Protein AF-A9G1I9-F1 (afdb_monomer)

Secondary structure (DSSP, 8-state):
-HHHHHHHHHHHHHHHHHHHHHHHHHHHHHHHHHHHHHHHHHHT-S-HHHHHHHHHHHHHHHHHHHHH-HHHHHHHHHHHHHHHHHHHHHHHHHHH-EEEETTEEEETHHHHHHHHHHHHHHHHHHHHHTSS-HHHHHHHHHHHHHHHHHHHHGGGTHHHHHHHHHHHHHHHHHHHTS---

Foldseek 3Di:
DVVVVVVVVVVVVVVVVVVLVVLLVVQLVLLVVLLVLLVVLLVLDPCNVVSVVLSVVLSVLSSVLSSVDPLQSVLLVLLLVLLVQLLVLLSVQVVVAWDQDPVGIDRPNLVSLLVSLLSSLQSSQVVLVPPPDNDNSVVSSLVSSLSSNCSSSPVVPPSSSVSSVVSNCVSNVVVVPDPDD

Organism: Sorangium cellulosum (strain So ce56) (NCBI:txid448385)

Sequence (181 aa):
MEREALAGLSLKERAYRAYERGRARRAAWAAAPTIAVALVAALMSDRPVTTAILGAALYVAAALLSWRGQQLARGVLPGVAAGLVPFAAAHAARIYGHLCTPEGCVSICVPACLAGGVAAGVLLSRVLRRSERLGASWASACGVAALTGALGCACVGFGGVVALAAGLLTGTAPLALRPAR

Structure (mmCIF, N/CA/C/O backbone):
data_AF-A9G1I9-F1
#
_entry.id   AF-A9G1I9-F1
#
loop_
_atom_site.group_PDB
_atom_site.id
_atom_site.type_symbol
_atom_site.label_atom_id
_atom_site.label_alt_id
_atom_site.label_comp_id
_atom_site.label_asym_id
_atom_site.label_entity_id
_atom_site.label_seq_id
_atom_site.pdbx_PDB_ins_code
_atom_site.Cartn_x
_atom_site.Cartn_y
_atom_site.Cartn_z
_atom_site.occupancy
_atom_site.B_iso_or_equiv
_atom_site.auth_seq_id
_atom_site.auth_comp_id
_atom_site.auth_asym_id
_atom_site.auth_atom_id
_atom_site.pdbx_PDB_model_num
ATOM 1 N N . MET A 1 1 ? -35.775 -12.950 40.892 1.00 61.47 1 MET A N 1
ATOM 2 C CA . MET A 1 1 ? -34.329 -12.659 40.992 1.00 61.47 1 MET A CA 1
ATOM 3 C C . MET A 1 1 ? -33.488 -13.289 39.878 1.00 61.47 1 MET A C 1
ATOM 5 O O . MET A 1 1 ? -33.009 -12.528 39.051 1.00 61.47 1 MET A O 1
ATOM 9 N N . GLU A 1 2 ? -33.321 -14.616 39.756 1.00 67.56 2 GLU A N 1
ATOM 10 C CA . GLU A 1 2 ? -32.453 -15.197 38.693 1.00 67.56 2 GLU A CA 1
ATOM 11 C C . GLU A 1 2 ? -32.893 -14.863 37.253 1.00 67.56 2 GLU A C 1
ATOM 13 O O . GLU A 1 2 ? -32.059 -14.596 36.388 1.00 67.56 2 GLU A O 1
ATOM 18 N N . ARG A 1 3 ? -34.206 -14.790 36.991 1.00 71.44 3 ARG A N 1
ATOM 19 C CA . ARG A 1 3 ? -34.732 -14.425 35.661 1.00 71.44 3 ARG A CA 1
ATOM 20 C C . ARG A 1 3 ? -34.458 -12.970 35.260 1.00 71.44 3 ARG A C 1
ATOM 22 O O . ARG A 1 3 ? -34.297 -12.694 34.075 1.00 71.44 3 ARG A O 1
ATOM 29 N N . GLU A 1 4 ? -34.359 -12.055 36.222 1.00 73.50 4 GLU A N 1
ATOM 30 C CA . GLU A 1 4 ? -34.052 -10.640 35.961 1.00 73.50 4 GLU A CA 1
ATOM 31 C C . GLU A 1 4 ? -32.555 -10.429 35.699 1.00 73.50 4 GLU A C 1
ATOM 33 O O . GLU A 1 4 ? -32.185 -9.646 34.824 1.00 73.50 4 GLU A O 1
ATOM 38 N N . ALA A 1 5 ? -31.690 -11.199 36.370 1.00 68.69 5 ALA A N 1
ATOM 39 C CA . ALA A 1 5 ? -30.251 -11.206 36.106 1.00 68.69 5 ALA A CA 1
ATOM 40 C C . ALA A 1 5 ? -29.922 -11.747 34.699 1.00 68.69 5 ALA A C 1
ATOM 42 O O . ALA A 1 5 ? -29.119 -11.154 33.976 1.00 68.69 5 ALA A O 1
ATOM 43 N N . LEU A 1 6 ? -30.599 -12.820 34.268 1.00 69.88 6 LEU A N 1
ATOM 44 C CA . LEU A 1 6 ? -30.471 -13.374 32.912 1.00 69.88 6 LEU A CA 1
ATOM 45 C C . LEU A 1 6 ? -30.984 -12.402 31.834 1.00 69.88 6 LEU A C 1
ATOM 47 O O . LEU A 1 6 ? -30.360 -12.257 30.779 1.00 69.88 6 LEU A O 1
ATOM 51 N N . ALA A 1 7 ? -32.081 -11.684 32.104 1.00 74.56 7 ALA A N 1
ATOM 52 C CA . ALA A 1 7 ? -32.587 -10.645 31.206 1.00 74.56 7 ALA A CA 1
ATOM 53 C C . ALA A 1 7 ? -31.593 -9.474 31.067 1.00 74.56 7 ALA A C 1
ATOM 55 O O . ALA A 1 7 ? -31.344 -9.011 29.949 1.00 74.56 7 ALA A O 1
ATOM 56 N N . GLY A 1 8 ? -30.967 -9.051 32.172 1.00 73.50 8 GLY A N 1
ATOM 57 C CA . GLY A 1 8 ? -29.938 -8.006 32.195 1.00 73.50 8 GLY A CA 1
ATOM 58 C C . GLY A 1 8 ? -28.661 -8.372 31.429 1.00 73.50 8 GLY A C 1
ATOM 59 O O . GLY A 1 8 ? -28.134 -7.536 30.688 1.00 73.50 8 GLY A O 1
ATOM 60 N N . LEU A 1 9 ? -28.196 -9.624 31.527 1.00 78.00 9 LEU A N 1
ATOM 61 C CA . LEU A 1 9 ? -27.073 -10.135 30.726 1.00 78.00 9 LEU A CA 1
ATOM 62 C C . LEU A 1 9 ? -27.395 -10.081 29.224 1.00 78.00 9 LEU A C 1
ATOM 64 O O . LEU A 1 9 ? -26.634 -9.495 28.452 1.00 78.00 9 LEU A O 1
ATOM 68 N N . SER A 1 10 ? -28.597 -10.523 28.834 1.00 82.75 10 SER A N 1
ATOM 69 C CA . SER A 1 10 ? -29.025 -10.517 27.428 1.00 82.75 10 SER A CA 1
ATOM 70 C C . SER A 1 10 ? -29.090 -9.111 26.808 1.00 82.75 10 SER A C 1
ATOM 72 O O . SER A 1 10 ? -28.785 -8.930 25.624 1.00 82.75 10 SER A O 1
ATOM 74 N N . LEU A 1 11 ? -29.458 -8.093 27.598 1.00 86.06 11 LEU A N 1
ATOM 75 C CA . LEU A 1 11 ? -29.466 -6.690 27.172 1.00 86.06 11 LEU A CA 1
ATOM 76 C C . LEU A 1 11 ? -28.040 -6.163 26.986 1.00 86.06 11 LEU A C 1
ATOM 78 O O . LEU A 1 11 ? -27.761 -5.488 25.992 1.00 86.06 11 LEU A O 1
ATOM 82 N N . LYS A 1 12 ? -27.124 -6.522 27.891 1.00 86.50 12 LYS A N 1
ATOM 83 C CA . LYS A 1 12 ? -25.706 -6.160 27.803 1.00 86.50 12 LYS A CA 1
ATOM 84 C C . LYS A 1 12 ? -25.037 -6.793 26.583 1.00 86.50 12 LYS A C 1
ATOM 86 O O . LYS A 1 12 ? -24.355 -6.079 25.850 1.00 86.50 12 LYS A O 1
ATOM 91 N N . GLU A 1 13 ? -25.281 -8.073 26.291 1.00 87.31 13 GLU A N 1
ATOM 92 C CA . GLU A 1 13 ? -24.771 -8.720 25.071 1.00 87.31 13 GLU A CA 1
ATOM 93 C C . GLU A 1 13 ? -25.306 -8.061 23.796 1.00 87.31 13 GLU A C 1
ATOM 95 O O . GLU A 1 13 ? -24.555 -7.855 22.838 1.00 87.31 13 GLU A O 1
ATOM 100 N N . ARG A 1 14 ? -26.595 -7.702 23.760 1.00 86.56 14 ARG A N 1
ATOM 101 C CA . ARG A 1 14 ? -27.187 -7.003 22.607 1.00 86.56 14 ARG A CA 1
ATOM 102 C C . ARG A 1 14 ? -26.572 -5.620 22.414 1.00 86.56 14 ARG A C 1
ATOM 104 O O . ARG A 1 14 ? -26.239 -5.271 21.281 1.00 86.56 14 ARG A O 1
ATOM 111 N N . ALA A 1 15 ? -26.368 -4.868 23.495 1.00 87.56 15 ALA A N 1
ATOM 112 C CA . ALA A 1 15 ? -25.705 -3.569 23.457 1.00 87.56 15 ALA A CA 1
ATOM 113 C C . ALA A 1 15 ? -24.248 -3.688 22.978 1.00 87.56 15 ALA A C 1
ATOM 115 O O . ALA A 1 15 ? -23.820 -2.915 22.120 1.00 87.56 15 ALA A O 1
ATOM 116 N N . TYR A 1 16 ? -23.513 -4.702 23.450 1.00 87.19 16 TYR A N 1
ATOM 117 C CA . TYR A 1 16 ? -22.131 -4.951 23.036 1.00 87.19 16 TYR A CA 1
ATOM 118 C C . TYR A 1 16 ? -22.039 -5.303 21.546 1.00 87.19 16 TYR A C 1
ATOM 120 O O . TYR A 1 16 ? -21.265 -4.694 20.811 1.00 87.19 16 TYR A O 1
ATOM 128 N N . ARG A 1 17 ? -22.907 -6.198 21.054 1.00 84.12 17 ARG A N 1
ATOM 129 C CA . ARG A 1 17 ? -22.969 -6.555 19.625 1.00 84.12 17 ARG A CA 1
ATOM 130 C C . ARG A 1 17 ? -23.362 -5.373 18.741 1.00 84.12 17 ARG A C 1
ATOM 132 O O . ARG A 1 17 ? -22.824 -5.224 17.644 1.00 84.12 17 ARG A O 1
ATOM 139 N N . ALA A 1 18 ? -24.296 -4.531 19.185 1.00 86.94 18 ALA A N 1
ATOM 140 C CA . ALA A 1 18 ? -24.682 -3.325 18.453 1.00 86.94 18 ALA A CA 1
ATOM 141 C C . ALA A 1 18 ? -23.523 -2.317 18.382 1.00 86.94 18 ALA A C 1
ATOM 143 O O . ALA A 1 18 ? -23.255 -1.760 17.314 1.00 86.94 18 ALA A O 1
ATOM 144 N N . TYR A 1 19 ? -22.790 -2.144 19.484 1.00 83.62 19 TYR A N 1
ATOM 145 C CA . TYR A 1 19 ? -21.592 -1.311 19.539 1.00 83.62 19 TYR A CA 1
ATOM 146 C C . TYR A 1 19 ? -20.480 -1.836 18.621 1.00 83.62 19 TYR A C 1
ATOM 148 O O . TYR A 1 19 ? -19.931 -1.072 17.825 1.00 83.62 19 TYR A O 1
ATOM 156 N N . GLU A 1 20 ? -20.183 -3.137 18.656 1.00 83.44 20 GLU A N 1
ATOM 157 C CA . GLU A 1 20 ? -19.167 -3.755 17.796 1.00 83.44 20 GLU A CA 1
ATOM 158 C C . GLU A 1 20 ? -19.517 -3.649 16.313 1.00 83.44 20 GLU A C 1
ATOM 160 O O . GLU A 1 20 ? -18.657 -3.286 15.507 1.00 83.44 20 GLU A O 1
ATOM 165 N N . ARG A 1 21 ? -20.786 -3.870 15.943 1.00 81.75 21 ARG A N 1
ATOM 166 C CA . ARG A 1 21 ? -21.259 -3.658 14.566 1.00 81.75 21 ARG A CA 1
ATOM 167 C C . ARG A 1 21 ? -21.158 -2.198 14.149 1.00 81.75 21 ARG A C 1
ATOM 169 O O . ARG A 1 21 ? -20.717 -1.919 13.038 1.00 81.75 21 ARG A O 1
ATOM 176 N N . GLY A 1 22 ? -21.521 -1.261 15.025 1.00 79.81 22 GLY A N 1
ATOM 177 C CA . GLY A 1 22 ? -21.364 0.171 14.769 1.00 79.81 22 GLY A CA 1
ATOM 178 C C . GLY A 1 22 ? -19.898 0.560 14.554 1.00 79.81 22 GLY A C 1
ATOM 179 O O . GLY A 1 22 ? -19.580 1.315 13.632 1.00 79.81 22 GLY A O 1
ATOM 180 N N . ARG A 1 23 ? -18.989 -0.013 15.350 1.00 79.31 23 ARG A N 1
ATOM 181 C CA . ARG A 1 23 ? -17.537 0.174 15.236 1.00 79.31 23 ARG A CA 1
ATOM 182 C C . ARG A 1 23 ? -16.986 -0.409 13.937 1.00 79.31 23 ARG A C 1
ATOM 184 O O . ARG A 1 23 ? -16.241 0.279 13.244 1.00 79.31 23 ARG A O 1
ATOM 191 N N . ALA A 1 24 ? -17.381 -1.631 13.585 1.00 77.75 24 ALA A N 1
ATOM 192 C CA . ALA A 1 24 ? -16.981 -2.296 12.347 1.00 77.75 24 ALA A CA 1
ATOM 193 C C . ALA A 1 24 ? -17.507 -1.557 11.110 1.00 77.75 24 ALA A C 1
ATOM 195 O O . ALA A 1 24 ? -16.757 -1.314 10.171 1.00 77.75 24 ALA A O 1
ATOM 196 N N . ARG A 1 25 ? -18.768 -1.108 11.127 1.00 79.88 25 ARG A N 1
ATOM 197 C CA . ARG A 1 25 ? -19.363 -0.353 10.018 1.00 79.88 25 ARG A CA 1
ATOM 198 C C . ARG A 1 25 ? -18.658 0.984 9.813 1.00 79.88 25 ARG A C 1
ATOM 200 O O . ARG A 1 25 ? -18.340 1.334 8.683 1.00 79.88 25 ARG A O 1
ATOM 207 N N . ARG A 1 26 ? -18.356 1.713 10.891 1.00 78.88 26 ARG A N 1
ATOM 208 C CA . ARG A 1 26 ? -17.592 2.967 10.805 1.00 78.88 26 ARG A CA 1
ATOM 209 C C . ARG A 1 26 ? -16.168 2.733 10.281 1.00 78.88 26 ARG A C 1
ATOM 211 O O . ARG A 1 26 ? -15.690 3.529 9.483 1.00 78.88 26 ARG A O 1
ATOM 218 N N . ALA A 1 27 ? -15.524 1.634 10.678 1.00 75.94 27 ALA A N 1
ATOM 219 C CA . ALA A 1 27 ? -14.220 1.231 10.150 1.00 75.94 27 ALA A CA 1
ATOM 220 C C . ALA A 1 27 ? -14.275 0.877 8.652 1.00 75.94 27 ALA A C 1
ATOM 222 O O . ALA A 1 27 ? -13.411 1.308 7.894 1.00 75.94 27 ALA A O 1
ATOM 223 N N . ALA A 1 28 ? -15.317 0.169 8.210 1.00 76.69 28 ALA A N 1
ATOM 224 C CA . ALA A 1 28 ? -15.533 -0.155 6.801 1.00 76.69 28 ALA A CA 1
ATOM 225 C C . ALA A 1 28 ? -15.749 1.103 5.943 1.00 76.69 28 ALA A C 1
ATOM 227 O O . ALA A 1 28 ? -15.168 1.215 4.866 1.00 76.69 28 ALA A O 1
ATOM 228 N N . TRP A 1 29 ? -16.522 2.077 6.437 1.00 77.62 29 TRP A N 1
ATOM 229 C CA . TRP A 1 29 ? -16.699 3.369 5.764 1.00 77.62 29 TRP A CA 1
ATOM 230 C C . TRP A 1 29 ? -15.408 4.189 5.711 1.00 77.62 29 TRP A C 1
ATOM 232 O O . TRP A 1 29 ? -15.120 4.797 4.687 1.00 77.62 29 TRP A O 1
ATOM 242 N N . ALA A 1 30 ? -14.592 4.166 6.768 1.00 70.94 30 ALA A N 1
ATOM 243 C CA . ALA A 1 30 ? -13.281 4.817 6.756 1.00 70.94 30 ALA A CA 1
ATOM 244 C C . ALA A 1 30 ? -12.310 4.172 5.746 1.00 70.94 30 ALA A C 1
ATOM 246 O O . ALA A 1 30 ? -11.456 4.860 5.191 1.00 70.94 30 ALA A O 1
ATOM 247 N N . ALA A 1 3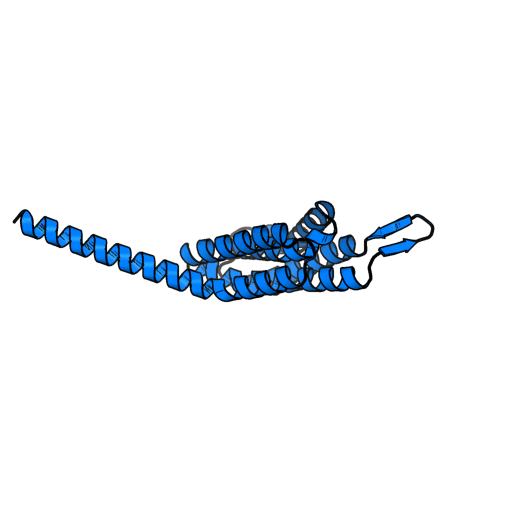1 ? -12.462 2.872 5.474 1.00 73.38 31 ALA A N 1
ATOM 248 C CA . ALA A 1 31 ? -11.689 2.142 4.472 1.00 73.38 31 ALA A CA 1
ATOM 249 C C . ALA A 1 31 ? -12.242 2.275 3.037 1.00 73.38 31 ALA A C 1
ATOM 251 O O . ALA A 1 31 ? -11.564 1.865 2.097 1.00 73.38 31 ALA A O 1
ATOM 252 N N . ALA A 1 32 ? -13.417 2.881 2.828 1.00 78.38 32 ALA A N 1
ATOM 253 C CA . ALA A 1 32 ? -14.019 3.079 1.505 1.00 78.38 32 ALA A CA 1
ATOM 254 C C . ALA A 1 32 ? -13.069 3.638 0.415 1.00 78.38 32 ALA A C 1
ATOM 256 O O . ALA A 1 32 ? -13.081 3.088 -0.687 1.00 78.38 32 ALA A O 1
ATOM 257 N N . PRO A 1 33 ? -12.197 4.642 0.664 1.00 75.94 33 PRO A N 1
ATOM 258 C CA . PRO A 1 33 ? -11.277 5.130 -0.369 1.00 75.94 33 PRO A CA 1
ATOM 259 C C . PRO A 1 33 ? -10.288 4.065 -0.868 1.00 75.94 33 PRO A C 1
ATOM 261 O O . PRO A 1 33 ? -9.869 4.121 -2.021 1.00 75.94 33 PRO A O 1
ATOM 264 N N . THR A 1 34 ? -9.950 3.057 -0.055 1.00 76.62 34 THR A N 1
ATOM 265 C CA . THR A 1 34 ? -9.075 1.956 -0.502 1.00 76.62 34 THR A CA 1
ATOM 266 C C . THR A 1 34 ? -9.754 1.048 -1.524 1.00 76.62 34 THR A C 1
ATOM 268 O O . THR A 1 34 ? -9.079 0.556 -2.425 1.00 76.62 34 THR A O 1
ATOM 271 N N . ILE A 1 35 ? -11.085 0.893 -1.451 1.00 79.50 35 ILE A N 1
ATOM 272 C CA . ILE A 1 35 ? -11.856 0.174 -2.475 1.00 79.50 35 ILE A CA 1
ATOM 273 C C . ILE A 1 35 ? -11.750 0.912 -3.802 1.00 79.50 35 ILE A C 1
ATOM 275 O O . ILE A 1 35 ? -11.493 0.272 -4.813 1.00 79.50 35 ILE A O 1
ATOM 279 N N . ALA A 1 36 ? -11.906 2.241 -3.804 1.00 81.25 36 ALA A N 1
ATOM 280 C CA . ALA A 1 36 ? -11.809 3.030 -5.030 1.00 81.25 36 ALA A CA 1
ATOM 281 C C . ALA A 1 36 ? -10.442 2.836 -5.707 1.00 81.25 36 ALA A C 1
ATOM 283 O O . ALA A 1 36 ? -10.388 2.535 -6.895 1.00 81.25 36 ALA A O 1
ATOM 284 N N . VAL A 1 37 ? -9.348 2.906 -4.940 1.00 78.31 37 VAL A N 1
ATOM 285 C CA . VAL A 1 37 ? -7.989 2.662 -5.456 1.00 78.31 37 VAL A CA 1
ATOM 286 C C . VAL A 1 37 ? -7.831 1.235 -5.986 1.00 78.31 37 VAL A C 1
ATOM 288 O O . VAL A 1 37 ? -7.293 1.050 -7.075 1.00 78.31 37 VAL A O 1
ATOM 291 N N . ALA A 1 38 ? -8.331 0.228 -5.264 1.00 78.38 38 ALA A N 1
ATOM 292 C CA . ALA A 1 38 ? -8.293 -1.162 -5.713 1.00 78.38 38 ALA A CA 1
ATOM 293 C C . ALA A 1 38 ? -9.091 -1.381 -7.011 1.00 78.38 38 ALA A C 1
ATOM 295 O O . ALA A 1 38 ? -8.645 -2.120 -7.884 1.00 78.38 38 ALA A O 1
ATOM 296 N N . LEU A 1 39 ? -10.238 -0.712 -7.160 1.00 80.38 39 LEU A N 1
ATOM 297 C CA . LEU A 1 39 ? -11.080 -0.775 -8.355 1.00 80.38 39 LEU A CA 1
ATOM 298 C C . LEU A 1 39 ? -10.381 -0.147 -9.561 1.00 80.38 39 LEU A C 1
ATOM 300 O O . LEU A 1 39 ? -10.323 -0.771 -10.617 1.00 80.38 39 LEU A O 1
ATOM 304 N N . VAL A 1 40 ? -9.787 1.040 -9.394 1.00 80.69 40 VAL A N 1
ATOM 305 C CA . VAL A 1 40 ? -8.983 1.672 -10.452 1.00 80.69 40 VAL A CA 1
ATOM 306 C C . VAL A 1 40 ? -7.797 0.782 -10.830 1.00 80.69 40 VAL A C 1
ATOM 308 O O . VAL A 1 40 ? -7.573 0.530 -12.011 1.00 80.69 40 VAL A O 1
ATOM 311 N N . ALA A 1 41 ? -7.078 0.233 -9.849 1.00 75.38 41 ALA A N 1
ATOM 312 C CA . ALA A 1 41 ? -5.955 -0.668 -10.102 1.00 75.38 41 ALA A CA 1
ATOM 313 C C . ALA A 1 41 ? -6.370 -1.950 -10.844 1.00 75.38 41 ALA A C 1
ATOM 315 O O . ALA A 1 41 ? -5.635 -2.409 -11.720 1.00 75.38 41 ALA A O 1
ATOM 316 N N . ALA A 1 42 ? -7.541 -2.509 -10.520 1.00 76.94 42 ALA A N 1
ATOM 317 C CA . ALA A 1 42 ? -8.090 -3.687 -11.184 1.00 76.94 42 ALA A CA 1
ATOM 318 C C . ALA A 1 42 ? -8.529 -3.394 -12.626 1.00 76.94 42 ALA A C 1
ATOM 320 O O . ALA A 1 42 ? -8.253 -4.199 -13.508 1.00 76.94 42 ALA A O 1
ATOM 321 N N . LEU A 1 43 ? -9.149 -2.236 -12.883 1.00 79.44 43 LEU A N 1
ATOM 322 C CA . LEU A 1 43 ? -9.536 -1.809 -14.235 1.00 79.44 43 LEU A CA 1
ATOM 323 C C . LEU A 1 43 ? -8.325 -1.557 -15.143 1.00 79.44 43 LEU A C 1
ATOM 325 O O . LEU A 1 43 ? -8.419 -1.722 -16.354 1.00 79.44 43 LEU A O 1
ATOM 329 N N . MET A 1 44 ? -7.190 -1.158 -14.566 1.00 75.31 44 MET A N 1
ATOM 330 C CA . MET A 1 44 ? -5.968 -0.841 -15.311 1.00 75.31 44 MET A CA 1
ATOM 331 C C . MET A 1 44 ? -4.995 -2.022 -15.470 1.00 75.31 44 MET A C 1
ATOM 333 O O . MET A 1 44 ? -3.984 -1.874 -16.163 1.00 75.31 44 MET A O 1
A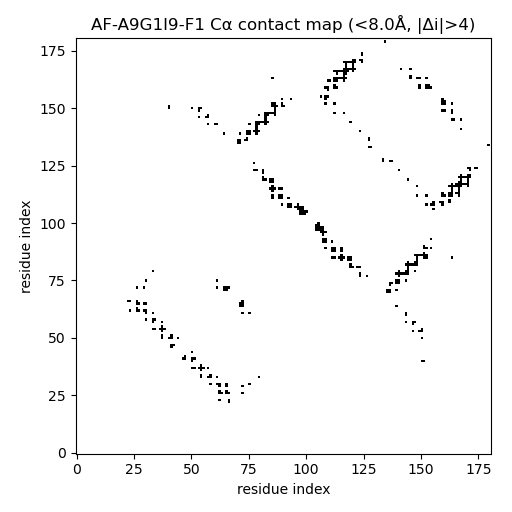TOM 337 N N . SER A 1 45 ? -5.251 -3.167 -14.826 1.00 70.00 45 SER A N 1
ATOM 338 C CA . SER A 1 45 ? -4.318 -4.301 -14.789 1.00 70.00 45 SER A CA 1
ATOM 339 C C . SER A 1 45 ? -4.695 -5.443 -15.721 1.00 70.00 45 SER A C 1
ATOM 341 O O . SER A 1 45 ? -5.826 -5.911 -15.723 1.00 70.00 45 SER A O 1
ATOM 343 N N . ASP A 1 46 ? -3.689 -6.000 -16.400 1.00 70.38 46 ASP A N 1
ATOM 344 C CA . ASP A 1 46 ? -3.847 -7.190 -17.255 1.00 70.38 46 ASP A CA 1
ATOM 345 C C . ASP A 1 46 ? -4.013 -8.491 -16.446 1.00 70.38 46 ASP A C 1
ATOM 347 O O . ASP A 1 46 ? -4.362 -9.538 -16.989 1.00 70.38 46 ASP A O 1
ATOM 351 N N . ARG A 1 47 ? -3.736 -8.454 -15.133 1.00 73.69 47 ARG A N 1
ATOM 352 C CA . ARG A 1 47 ? -3.833 -9.604 -14.218 1.00 73.69 47 ARG A CA 1
ATOM 353 C C . ARG A 1 47 ? -4.865 -9.351 -13.115 1.00 73.69 47 ARG A C 1
ATOM 355 O O . ARG A 1 47 ? -4.479 -9.088 -11.969 1.00 73.69 47 ARG A O 1
ATOM 362 N N . PRO A 1 48 ? -6.168 -9.478 -13.428 1.00 74.81 48 PRO A N 1
ATOM 363 C CA . PRO A 1 48 ? -7.250 -9.062 -12.538 1.00 74.81 48 PRO A CA 1
ATOM 364 C C . PRO A 1 48 ? -7.257 -9.830 -11.211 1.00 74.81 48 PRO A C 1
ATOM 366 O O . PRO A 1 48 ? -7.582 -9.260 -10.173 1.00 74.81 48 PRO A O 1
ATOM 369 N N . VAL A 1 49 ? -6.837 -11.102 -11.215 1.00 78.31 49 VAL A N 1
ATOM 370 C CA . VAL A 1 49 ? -6.823 -11.957 -10.017 1.00 78.31 49 VAL A CA 1
ATOM 371 C C . VAL A 1 49 ? -5.804 -11.468 -8.984 1.00 78.31 49 VAL A C 1
ATOM 373 O O . VAL A 1 49 ? -6.143 -11.304 -7.815 1.00 78.31 49 VAL A O 1
ATOM 376 N N . THR A 1 50 ? -4.564 -11.176 -9.392 1.00 74.50 50 THR A N 1
ATOM 377 C CA . THR A 1 50 ? -3.527 -10.692 -8.464 1.00 74.50 50 THR A CA 1
ATOM 378 C C . THR A 1 50 ? -3.855 -9.313 -7.907 1.00 74.50 50 THR A C 1
ATOM 380 O O . THR A 1 50 ? -3.664 -9.076 -6.714 1.00 74.50 50 THR A O 1
ATOM 383 N N . THR A 1 51 ? -4.409 -8.419 -8.730 1.00 76.94 51 THR A N 1
ATOM 384 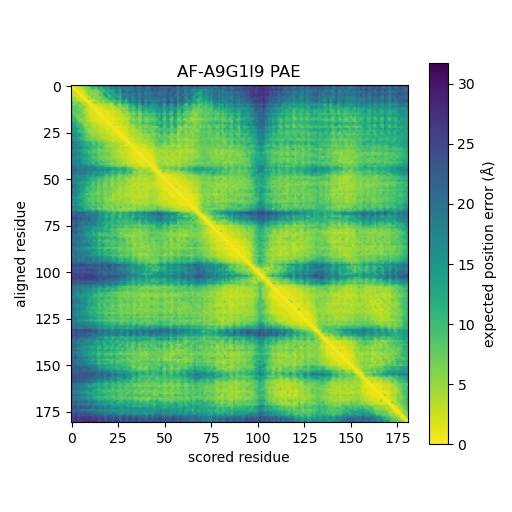C CA . THR A 1 51 ? -4.882 -7.111 -8.261 1.00 76.94 51 THR A CA 1
ATOM 385 C C . THR A 1 51 ? -6.083 -7.219 -7.340 1.00 76.94 51 THR A C 1
ATOM 387 O O . THR A 1 51 ? -6.152 -6.475 -6.368 1.00 76.94 51 THR A O 1
ATOM 390 N N . ALA A 1 52 ? -6.999 -8.158 -7.586 1.00 78.69 52 ALA A N 1
ATOM 391 C CA . ALA A 1 52 ? -8.129 -8.400 -6.697 1.00 78.69 52 ALA A CA 1
ATOM 392 C C . ALA A 1 52 ? -7.663 -8.914 -5.328 1.00 78.69 52 ALA A C 1
ATOM 394 O O . ALA A 1 52 ? -8.140 -8.425 -4.308 1.00 78.69 52 ALA A O 1
ATOM 395 N N . ILE A 1 53 ? -6.687 -9.831 -5.285 1.00 8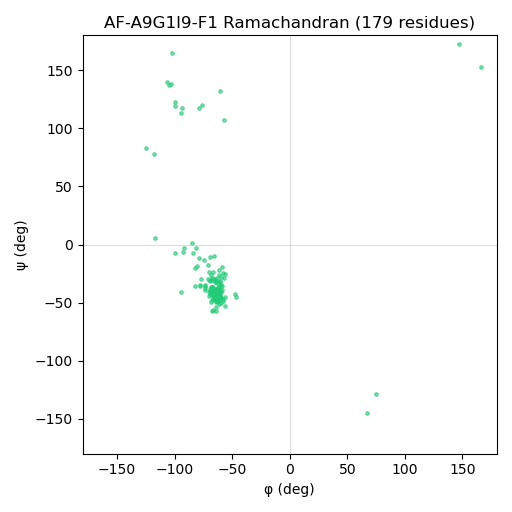1.50 53 ILE A N 1
ATOM 396 C CA . ILE A 1 53 ? -6.117 -10.343 -4.028 1.00 81.50 53 ILE A CA 1
ATOM 397 C C . ILE A 1 53 ? -5.412 -9.224 -3.251 1.00 81.50 53 ILE A C 1
ATOM 399 O O . ILE A 1 53 ? -5.680 -9.041 -2.065 1.00 81.50 53 ILE A O 1
ATOM 403 N N . LEU A 1 54 ? -4.545 -8.443 -3.905 1.00 79.50 54 LEU A N 1
ATOM 404 C CA . LEU A 1 54 ? -3.841 -7.321 -3.271 1.00 79.50 54 LEU A CA 1
ATOM 405 C C . LEU A 1 54 ? -4.801 -6.204 -2.837 1.00 79.50 54 LEU A C 1
ATOM 407 O O . LEU A 1 54 ? -4.643 -5.648 -1.753 1.00 79.50 54 LEU A O 1
ATOM 411 N N . GLY A 1 55 ? -5.818 -5.902 -3.644 1.00 79.94 55 GLY A N 1
ATOM 412 C CA . GLY A 1 55 ? -6.863 -4.933 -3.322 1.00 79.94 55 GLY A CA 1
ATOM 413 C C . GLY A 1 55 ? -7.729 -5.380 -2.143 1.00 79.94 55 GLY A C 1
ATOM 414 O O . GLY A 1 55 ? -7.999 -4.589 -1.240 1.00 79.94 55 GLY A O 1
ATOM 415 N N . ALA A 1 56 ? -8.099 -6.662 -2.091 1.00 82.06 56 ALA A N 1
ATOM 416 C CA . ALA A 1 56 ? -8.798 -7.249 -0.952 1.00 82.06 56 ALA A CA 1
ATOM 417 C C . ALA A 1 56 ? -7.926 -7.216 0.310 1.00 82.06 56 ALA A C 1
ATOM 419 O O . ALA A 1 56 ? -8.404 -6.816 1.369 1.00 82.06 56 ALA A O 1
ATOM 420 N N . ALA A 1 57 ? -6.639 -7.556 0.200 1.00 81.94 57 ALA A N 1
ATOM 421 C CA . ALA A 1 57 ? -5.693 -7.469 1.309 1.00 81.94 57 ALA A CA 1
ATOM 422 C C . ALA A 1 57 ? -5.536 -6.025 1.816 1.00 81.94 57 ALA A C 1
ATOM 424 O O . ALA A 1 57 ? -5.565 -5.800 3.026 1.00 81.94 57 ALA A O 1
ATOM 425 N N . LEU A 1 58 ? -5.444 -5.043 0.911 1.00 78.44 58 LEU A N 1
ATOM 426 C CA . LEU A 1 58 ? -5.402 -3.616 1.239 1.00 78.44 58 LEU A CA 1
ATOM 427 C C . LEU A 1 58 ? -6.668 -3.177 1.986 1.00 78.44 58 LEU A C 1
ATOM 429 O O . LEU A 1 58 ? -6.567 -2.522 3.024 1.00 78.44 58 LEU A O 1
ATOM 433 N N . TYR A 1 59 ? -7.846 -3.574 1.498 1.00 80.12 59 TYR A N 1
ATOM 434 C CA . TYR A 1 59 ? -9.123 -3.256 2.134 1.00 80.12 59 TYR A CA 1
ATOM 435 C C . TYR A 1 59 ? -9.246 -3.888 3.523 1.00 80.12 59 TYR A C 1
ATOM 437 O O . TYR A 1 59 ? -9.584 -3.200 4.486 1.00 80.12 59 TYR A O 1
ATOM 445 N N . VAL A 1 60 ? -8.930 -5.180 3.653 1.00 82.00 60 VAL A N 1
ATOM 446 C CA . VAL A 1 60 ? -8.977 -5.903 4.931 1.00 82.00 60 VAL A CA 1
ATOM 447 C C . VAL A 1 60 ? -7.993 -5.294 5.923 1.00 82.00 60 VAL A C 1
ATOM 449 O O . VAL A 1 60 ? -8.370 -5.040 7.066 1.00 82.00 60 VAL A O 1
ATOM 452 N N . ALA A 1 61 ? -6.766 -4.983 5.499 1.00 77.56 61 ALA A N 1
ATOM 453 C CA . ALA A 1 61 ? -5.787 -4.310 6.344 1.00 77.56 61 ALA A CA 1
ATOM 454 C C . ALA A 1 61 ? -6.308 -2.941 6.807 1.00 77.56 61 ALA A C 1
ATOM 456 O O . ALA A 1 61 ? -6.326 -2.673 8.007 1.00 77.56 61 ALA A O 1
ATOM 457 N N . ALA A 1 62 ? -6.802 -2.100 5.894 1.00 74.00 62 ALA A N 1
ATOM 458 C CA . ALA A 1 62 ? -7.353 -0.787 6.224 1.00 74.00 62 ALA A CA 1
ATOM 459 C C . ALA A 1 62 ? -8.565 -0.875 7.165 1.00 74.00 62 ALA A C 1
ATOM 461 O O . ALA A 1 62 ? -8.657 -0.100 8.121 1.00 74.00 62 ALA A O 1
ATOM 462 N N . ALA A 1 63 ? -9.464 -1.837 6.948 1.00 76.56 63 ALA A N 1
ATOM 463 C CA . ALA A 1 63 ? -10.621 -2.086 7.800 1.00 76.56 63 ALA A CA 1
ATOM 464 C C . ALA A 1 63 ? -10.210 -2.573 9.199 1.00 76.56 63 ALA A C 1
ATOM 466 O O . ALA A 1 63 ? -10.702 -2.040 10.193 1.00 76.56 63 ALA A O 1
ATOM 467 N N . LEU A 1 64 ? -9.267 -3.517 9.303 1.00 76.88 64 LEU A N 1
ATOM 468 C CA . LEU A 1 64 ? -8.744 -4.022 10.580 1.00 76.88 64 LEU A CA 1
ATOM 469 C C . LEU A 1 64 ? -8.001 -2.936 11.363 1.00 76.88 64 LEU A C 1
ATOM 471 O O . LEU A 1 64 ? -8.205 -2.796 12.571 1.00 76.88 64 LEU A O 1
ATOM 475 N N . LEU A 1 65 ? -7.178 -2.137 10.681 1.00 69.94 65 LEU A N 1
ATOM 476 C CA . LEU A 1 65 ? -6.462 -1.003 11.266 1.00 69.94 65 LEU A CA 1
ATOM 477 C C . LEU A 1 65 ? -7.452 0.054 11.782 1.00 69.94 65 LEU A C 1
ATOM 479 O O . LEU A 1 65 ? -7.314 0.545 12.903 1.00 69.94 65 LEU A O 1
ATOM 483 N N . SER A 1 66 ? -8.497 0.343 11.002 1.00 71.38 66 SER A N 1
ATOM 484 C CA . SER A 1 66 ? -9.556 1.286 11.376 1.00 71.38 66 SER A CA 1
ATOM 485 C C . SER A 1 66 ? -10.436 0.765 12.515 1.00 71.38 66 SER A C 1
ATOM 487 O O . SER A 1 66 ? -10.915 1.545 13.340 1.00 71.38 66 SER A O 1
ATOM 489 N N . TRP A 1 67 ? -10.626 -0.555 12.597 1.00 70.44 67 TRP A N 1
ATOM 490 C CA . TRP A 1 67 ? -11.364 -1.217 13.671 1.00 70.44 67 TRP A CA 1
ATOM 491 C C . TRP A 1 67 ? -10.572 -1.246 14.986 1.00 70.44 67 TRP A C 1
ATOM 493 O O . TRP A 1 67 ? -11.146 -0.980 16.045 1.00 70.44 67 TRP A O 1
ATOM 503 N N . ARG A 1 68 ? -9.249 -1.477 14.929 1.00 70.12 68 ARG A N 1
ATOM 504 C CA . ARG A 1 68 ? -8.361 -1.506 16.108 1.00 70.12 68 ARG A CA 1
ATOM 505 C C . ARG A 1 68 ? -8.104 -0.146 16.755 1.00 70.12 68 ARG A C 1
ATOM 507 O O . ARG A 1 68 ? -7.699 -0.116 17.914 1.00 70.12 68 ARG A O 1
ATOM 514 N N . GLY A 1 69 ? -8.364 0.976 16.084 1.00 62.53 69 GLY A N 1
ATOM 515 C CA . GLY A 1 69 ? -8.332 2.273 16.757 1.00 62.53 69 GLY A CA 1
ATOM 516 C C . GLY A 1 69 ? -8.324 3.495 15.844 1.00 62.53 69 GLY A C 1
ATOM 517 O O . GLY A 1 69 ? -7.794 3.484 14.738 1.00 62.53 69 GLY A O 1
ATOM 518 N N . GLN A 1 70 ? -8.847 4.606 16.372 1.00 62.25 70 GLN A N 1
ATOM 519 C CA . GLN A 1 70 ? -8.893 5.917 15.706 1.00 62.25 70 GLN A CA 1
ATOM 520 C C . GLN A 1 70 ? -7.505 6.446 15.290 1.00 62.25 70 GLN A C 1
ATOM 522 O O . GLN A 1 70 ? -7.393 7.172 14.307 1.00 62.25 70 GLN A O 1
ATOM 527 N N . GLN A 1 71 ? -6.444 6.074 16.018 1.00 58.06 71 GLN A N 1
ATOM 528 C CA . GLN A 1 71 ? -5.070 6.514 15.735 1.00 58.06 71 GLN A CA 1
ATOM 529 C C . GLN A 1 71 ? -4.474 5.826 14.495 1.00 58.06 71 GLN A C 1
ATOM 531 O O . GLN A 1 71 ? -3.751 6.462 13.734 1.00 58.06 71 GLN A O 1
ATOM 536 N N . LEU A 1 72 ? -4.812 4.552 14.266 1.00 55.69 72 LEU A N 1
ATOM 537 C CA . LEU A 1 72 ? -4.400 3.797 13.078 1.00 55.69 72 LEU A CA 1
ATOM 538 C C . LEU A 1 72 ? -5.179 4.246 11.835 1.00 55.69 72 LEU A C 1
ATOM 540 O O . LEU A 1 72 ? -4.594 4.393 10.767 1.00 55.69 72 LEU A O 1
ATOM 544 N N . ALA A 1 73 ? -6.471 4.560 11.985 1.00 59.53 73 ALA A N 1
ATOM 545 C CA . ALA A 1 73 ? -7.303 5.086 10.898 1.00 59.53 73 ALA A CA 1
ATOM 546 C C . ALA A 1 73 ? -6.749 6.398 10.303 1.00 59.53 73 ALA A C 1
ATOM 548 O O . ALA A 1 73 ? -6.799 6.604 9.092 1.00 59.53 73 ALA A O 1
ATOM 549 N N . ARG A 1 74 ? -6.154 7.269 11.135 1.00 63.88 74 ARG A N 1
ATOM 550 C CA . ARG A 1 74 ? -5.510 8.513 10.669 1.00 63.88 74 ARG A CA 1
ATOM 551 C C . ARG A 1 74 ? -4.267 8.273 9.810 1.00 63.88 74 ARG A C 1
ATOM 553 O O . ARG A 1 74 ? -3.929 9.145 9.020 1.00 63.88 74 ARG A O 1
ATOM 560 N N . GLY A 1 75 ? -3.609 7.119 9.943 1.00 62.62 75 GLY A N 1
ATOM 561 C CA . GLY A 1 75 ? -2.457 6.727 9.124 1.00 62.62 75 GLY A CA 1
ATOM 562 C C . GLY A 1 75 ? -2.832 6.163 7.749 1.00 62.62 75 GLY A C 1
ATOM 563 O O . GLY A 1 75 ? -2.001 6.162 6.844 1.00 62.62 75 GLY A O 1
ATOM 564 N N . VAL A 1 76 ? -4.087 5.736 7.560 1.00 67.50 76 VAL A N 1
ATOM 565 C CA . VAL A 1 76 ? -4.555 5.121 6.306 1.00 67.50 76 VAL A CA 1
ATOM 566 C C . VAL A 1 76 ? -4.581 6.140 5.169 1.00 67.50 76 VAL A C 1
ATOM 568 O O . VAL A 1 76 ? -4.013 5.888 4.115 1.00 67.50 76 VAL A O 1
ATOM 571 N N . LEU A 1 77 ? -5.175 7.314 5.388 1.00 70.56 77 LEU A N 1
ATOM 572 C CA . LEU A 1 77 ? -5.249 8.393 4.394 1.00 70.56 77 LEU A CA 1
ATOM 573 C C . LEU A 1 77 ? -3.873 8.844 3.863 1.00 70.56 77 LEU A C 1
ATOM 575 O O . LEU A 1 77 ? -3.683 8.832 2.646 1.00 70.56 77 LEU A O 1
ATOM 579 N N . PRO A 1 78 ? -2.890 9.194 4.717 1.00 72.88 78 PRO A N 1
ATOM 580 C CA . PRO A 1 78 ? -1.559 9.555 4.244 1.00 72.88 78 PRO A CA 1
ATOM 581 C C . PRO A 1 78 ? -0.801 8.360 3.654 1.00 72.88 78 PRO A C 1
ATOM 583 O O . PRO A 1 78 ? -0.026 8.558 2.725 1.00 72.88 78 PRO A O 1
ATOM 586 N N . GLY A 1 79 ? -1.049 7.131 4.128 1.00 71.75 79 GLY A N 1
ATOM 587 C CA . GLY A 1 79 ? -0.501 5.909 3.530 1.00 71.75 79 GLY A CA 1
ATOM 588 C C . GLY A 1 79 ? -1.002 5.669 2.103 1.00 71.75 79 GLY A C 1
ATOM 589 O O . GLY A 1 79 ? -0.201 5.404 1.211 1.00 71.75 79 GLY A O 1
ATOM 590 N N . VAL A 1 80 ? -2.306 5.836 1.861 1.00 75.69 80 VAL A N 1
ATOM 591 C CA . VAL A 1 80 ? -2.912 5.748 0.521 1.00 75.69 80 VAL A CA 1
ATOM 592 C C . VAL A 1 80 ? -2.397 6.870 -0.378 1.00 75.69 80 VAL A C 1
ATOM 594 O O . VAL A 1 80 ? -1.984 6.608 -1.504 1.00 75.69 80 VAL A O 1
ATOM 597 N N . ALA A 1 81 ? -2.366 8.110 0.119 1.00 79.25 81 ALA A N 1
ATOM 598 C CA . ALA A 1 81 ? -1.873 9.258 -0.643 1.00 79.25 81 ALA A CA 1
ATOM 599 C C . ALA A 1 81 ? -0.392 9.109 -1.027 1.00 79.25 81 ALA A C 1
ATOM 601 O O . ALA A 1 81 ? -0.015 9.389 -2.162 1.00 79.25 81 ALA A O 1
ATOM 602 N N . ALA A 1 82 ? 0.447 8.627 -0.109 1.00 78.62 82 ALA A N 1
ATOM 603 C CA . ALA A 1 82 ? 1.849 8.352 -0.400 1.00 78.62 82 ALA A CA 1
ATOM 604 C C . ALA A 1 82 ? 2.013 7.158 -1.347 1.00 78.62 82 ALA A C 1
ATOM 606 O O . ALA A 1 82 ? 2.869 7.210 -2.220 1.00 78.62 82 ALA A O 1
ATOM 607 N N . GLY A 1 83 ? 1.192 6.111 -1.208 1.00 74.06 83 GLY A N 1
ATOM 608 C CA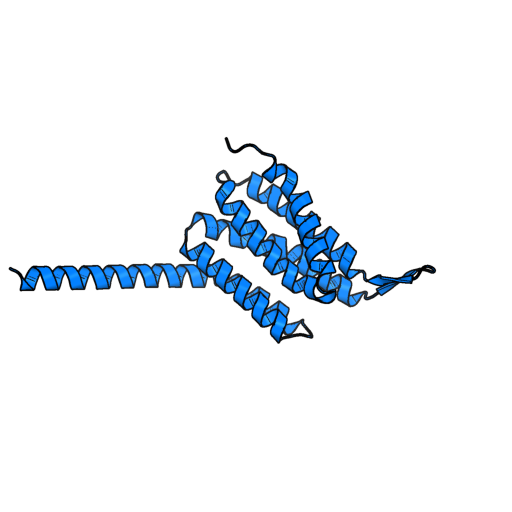 . GLY A 1 83 ? 1.197 4.928 -2.074 1.00 74.06 83 GLY A CA 1
ATOM 609 C C . GLY A 1 83 ? 0.691 5.184 -3.500 1.00 74.06 83 GLY A C 1
ATOM 610 O O . GLY A 1 83 ? 1.093 4.484 -4.427 1.00 74.06 83 GLY A O 1
ATOM 611 N N . LEU A 1 84 ? -0.122 6.224 -3.704 1.00 79.31 84 LEU A N 1
ATOM 612 C CA . LEU A 1 84 ? -0.537 6.694 -5.030 1.00 79.31 84 L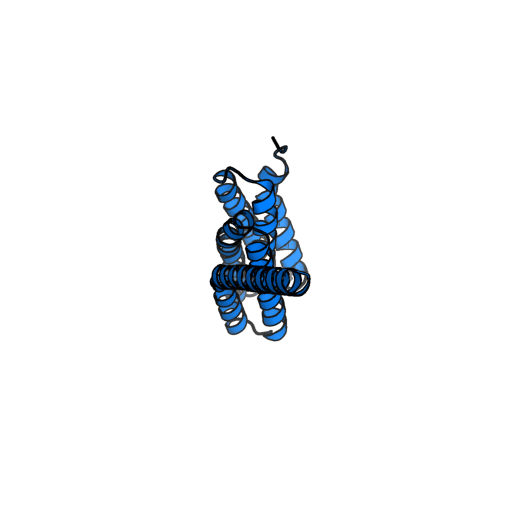EU A CA 1
ATOM 613 C C . LEU A 1 84 ? 0.646 7.188 -5.875 1.00 79.31 84 LEU A C 1
ATOM 615 O O . LEU A 1 84 ? 0.606 7.065 -7.095 1.00 79.31 84 LEU A O 1
ATOM 619 N N . VAL A 1 85 ? 1.714 7.694 -5.248 1.00 81.38 85 VAL A N 1
ATOM 620 C CA . VAL A 1 85 ? 2.922 8.167 -5.946 1.00 81.38 85 VAL A CA 1
ATOM 621 C C . VAL A 1 85 ? 3.641 7.030 -6.690 1.00 81.38 85 VAL A C 1
ATOM 623 O O . VAL A 1 85 ? 3.779 7.132 -7.910 1.00 81.38 85 VAL A O 1
ATOM 626 N N . PRO A 1 86 ? 4.070 5.928 -6.037 1.00 74.88 86 PRO A N 1
ATOM 627 C CA . PRO A 1 86 ? 4.667 4.794 -6.730 1.00 74.88 86 PRO A CA 1
ATOM 628 C C . PRO A 1 86 ? 3.675 4.101 -7.664 1.00 74.88 86 PRO A C 1
ATOM 630 O O . PRO A 1 86 ? 4.099 3.618 -8.707 1.00 74.88 86 PRO A O 1
ATOM 633 N N . PHE A 1 87 ? 2.372 4.092 -7.353 1.00 77.12 87 PHE A N 1
ATOM 634 C CA . PHE A 1 87 ? 1.356 3.565 -8.269 1.00 77.12 87 PHE A CA 1
ATOM 635 C C . PHE A 1 87 ? 1.320 4.348 -9.591 1.00 77.12 87 PHE A C 1
ATOM 637 O O . PHE A 1 87 ? 1.433 3.755 -10.663 1.00 77.12 87 PHE A O 1
ATOM 644 N N . ALA A 1 88 ? 1.236 5.680 -9.526 1.00 80.38 88 ALA A N 1
ATOM 645 C CA . ALA A 1 88 ? 1.243 6.543 -10.704 1.00 80.38 88 ALA A CA 1
ATOM 646 C C . ALA A 1 88 ? 2.576 6.464 -11.462 1.00 80.38 88 ALA A C 1
ATOM 648 O O . ALA A 1 88 ? 2.578 6.377 -12.688 1.00 80.38 88 ALA A O 1
ATOM 649 N N . ALA A 1 89 ? 3.704 6.430 -10.746 1.00 78.69 89 ALA A N 1
ATOM 650 C CA . ALA A 1 89 ? 5.029 6.299 -11.347 1.00 78.69 89 ALA A CA 1
ATOM 651 C C . ALA A 1 89 ? 5.201 4.960 -12.084 1.00 78.69 89 ALA A C 1
ATOM 653 O O . ALA A 1 89 ? 5.687 4.938 -13.213 1.00 78.69 89 ALA A O 1
ATOM 654 N N . ALA A 1 90 ? 4.765 3.849 -11.482 1.00 75.00 90 ALA A N 1
ATOM 655 C CA . ALA A 1 90 ? 4.815 2.531 -12.108 1.00 75.00 90 ALA A CA 1
ATOM 656 C C . ALA A 1 90 ? 3.871 2.437 -13.316 1.00 75.00 90 ALA A C 1
ATOM 658 O O . ALA A 1 90 ? 4.229 1.847 -14.336 1.00 75.00 90 ALA A O 1
ATOM 659 N N . HIS A 1 91 ? 2.691 3.057 -13.238 1.00 75.62 91 HIS A N 1
ATOM 660 C CA . HIS A 1 91 ? 1.760 3.093 -14.361 1.00 75.62 91 HIS A CA 1
ATOM 661 C C . HIS A 1 91 ? 2.292 3.943 -15.523 1.00 75.62 91 HIS A C 1
ATOM 663 O O . HIS A 1 91 ? 2.239 3.511 -16.670 1.00 75.62 91 HIS A O 1
ATOM 669 N N . ALA A 1 92 ? 2.888 5.104 -15.235 1.00 78.44 92 ALA A N 1
ATOM 670 C CA . ALA A 1 92 ? 3.567 5.912 -16.243 1.00 78.44 92 ALA A CA 1
ATOM 671 C C . ALA A 1 92 ? 4.725 5.132 -16.885 1.00 78.44 92 ALA A C 1
ATOM 673 O O . ALA A 1 92 ? 4.822 5.076 -18.107 1.00 78.44 92 ALA A O 1
ATOM 674 N N . ALA A 1 93 ? 5.550 4.451 -16.084 1.00 77.19 93 ALA A N 1
ATOM 675 C CA . ALA A 1 93 ? 6.644 3.617 -16.580 1.00 77.19 93 ALA A CA 1
ATOM 676 C C . ALA A 1 93 ? 6.164 2.476 -17.492 1.00 77.19 93 ALA A C 1
ATOM 678 O O . ALA A 1 93 ? 6.834 2.165 -18.474 1.00 77.19 93 ALA A O 1
ATOM 679 N N . ARG A 1 94 ? 4.983 1.897 -17.226 1.00 71.44 94 ARG A N 1
ATOM 680 C CA . ARG A 1 94 ? 4.365 0.890 -18.103 1.00 71.44 94 ARG A CA 1
ATOM 681 C C . ARG A 1 94 ? 4.069 1.441 -19.501 1.00 71.44 94 ARG A C 1
ATOM 683 O O . ARG A 1 94 ? 4.234 0.702 -20.463 1.00 71.44 94 ARG A O 1
ATOM 690 N N . ILE A 1 95 ? 3.671 2.711 -19.621 1.00 74.00 95 ILE A N 1
ATOM 691 C CA . ILE A 1 95 ? 3.411 3.358 -20.921 1.00 74.00 95 ILE A CA 1
ATOM 692 C C . ILE A 1 95 ? 4.715 3.519 -21.720 1.00 74.00 95 ILE A C 1
ATOM 694 O O . ILE A 1 95 ? 4.711 3.336 -22.934 1.00 74.00 95 ILE A O 1
ATOM 698 N N . TYR A 1 96 ? 5.832 3.815 -21.047 1.00 72.88 96 TYR A N 1
ATOM 699 C CA . TYR A 1 96 ? 7.140 3.999 -21.693 1.00 72.88 96 TYR A CA 1
ATOM 700 C C . TYR A 1 96 ? 7.889 2.685 -21.989 1.00 72.88 96 TYR A C 1
ATOM 702 O O . TYR A 1 96 ? 8.764 2.667 -22.851 1.00 72.88 96 TYR A O 1
ATOM 710 N N . GLY A 1 97 ? 7.547 1.578 -21.322 1.00 71.50 97 GLY A N 1
ATOM 711 C CA . GLY A 1 97 ? 8.047 0.241 -21.652 1.00 71.50 97 GLY A CA 1
ATOM 712 C C . GLY A 1 97 ? 9.503 -0.022 -21.237 1.00 71.50 97 GLY A C 1
ATOM 713 O O . GLY A 1 97 ? 9.879 0.133 -20.071 1.00 71.50 97 GLY A O 1
ATOM 714 N N . HIS A 1 98 ? 10.315 -0.508 -22.180 1.00 75.81 98 HIS A N 1
ATOM 715 C CA . HIS A 1 98 ? 11.705 -0.911 -21.951 1.00 75.81 98 HIS A CA 1
ATOM 716 C C . HIS A 1 98 ? 12.675 0.129 -22.508 1.00 75.81 98 HIS A C 1
ATOM 718 O O . HIS A 1 98 ? 12.497 0.613 -23.623 1.00 75.81 98 HIS A O 1
ATOM 724 N N . LEU A 1 99 ? 13.730 0.432 -21.752 1.00 72.88 99 LEU A N 1
ATOM 725 C CA . LEU A 1 99 ? 14.852 1.219 -22.248 1.00 72.88 99 LEU A CA 1
ATOM 726 C C . LEU A 1 99 ? 15.922 0.239 -22.736 1.00 72.88 99 LEU A C 1
ATOM 728 O O . LEU A 1 99 ? 16.490 -0.507 -21.937 1.00 72.88 99 LEU A O 1
ATOM 732 N N . CYS A 1 100 ? 16.167 0.217 -24.043 1.00 76.50 100 CYS A N 1
ATOM 733 C CA . CYS A 1 100 ? 17.234 -0.586 -24.630 1.00 76.50 100 CYS A CA 1
ATOM 734 C C . CYS A 1 100 ? 18.496 0.264 -24.773 1.00 76.50 100 CYS A C 1
ATOM 736 O O . CYS A 1 100 ? 18.507 1.273 -25.478 1.00 76.50 100 CYS A O 1
ATOM 738 N N . THR A 1 101 ? 19.548 -0.138 -24.068 1.00 76.25 101 THR A N 1
ATOM 739 C CA . THR A 1 101 ? 20.908 0.374 -24.227 1.00 76.25 101 THR A CA 1
ATOM 740 C C . THR A 1 101 ? 21.730 -0.646 -25.029 1.00 76.25 101 THR A C 1
ATOM 742 O O . THR A 1 101 ? 21.300 -1.791 -25.185 1.00 76.25 101 THR A O 1
ATOM 745 N N . PRO A 1 102 ? 22.910 -0.272 -25.557 1.00 72.69 102 PRO A N 1
ATOM 746 C CA . PRO A 1 102 ? 23.765 -1.195 -26.315 1.00 72.69 102 PRO A CA 1
ATOM 747 C C . PRO A 1 102 ? 24.152 -2.467 -25.540 1.00 72.69 102 PRO A C 1
ATOM 749 O O . PRO A 1 102 ? 24.400 -3.503 -26.144 1.00 72.69 102 PRO A O 1
ATOM 752 N N . GLU A 1 103 ? 24.150 -2.390 -24.207 1.00 72.75 103 GLU A N 1
ATOM 753 C CA . GLU A 1 103 ? 24.507 -3.471 -23.278 1.00 72.75 103 GLU A CA 1
ATOM 754 C C . GLU A 1 103 ? 23.295 -4.328 -22.837 1.00 72.75 103 GLU A C 1
ATOM 756 O O . GLU A 1 103 ? 23.453 -5.296 -22.094 1.00 72.75 103 GLU A O 1
ATOM 761 N N . GLY A 1 104 ? 22.067 -3.988 -23.261 1.00 71.19 104 GLY A N 1
ATOM 762 C CA . GLY A 1 104 ? 20.851 -4.758 -22.965 1.00 71.19 104 GLY A CA 1
ATOM 763 C C . GLY A 1 104 ? 19.578 -3.917 -22.801 1.00 71.19 104 GLY A C 1
ATOM 764 O O . GLY A 1 104 ? 19.608 -2.691 -22.749 1.00 71.19 104 GLY A O 1
ATOM 765 N N . CYS A 1 105 ? 18.421 -4.578 -22.691 1.00 76.25 105 CYS A N 1
ATOM 766 C CA . CYS A 1 105 ? 17.143 -3.911 -22.415 1.00 76.25 105 CYS A CA 1
ATOM 767 C C . CYS A 1 105 ? 16.780 -4.024 -20.930 1.00 76.25 105 CYS A C 1
ATOM 769 O O . CYS A 1 105 ? 16.587 -5.121 -20.405 1.00 76.25 105 CYS A O 1
ATOM 771 N N . VAL A 1 106 ? 16.646 -2.881 -20.255 1.00 75.94 106 VAL A N 1
ATOM 772 C CA . VAL A 1 106 ? 16.215 -2.799 -18.854 1.00 75.94 106 VAL A CA 1
ATOM 773 C C . VAL A 1 106 ? 14.785 -2.272 -18.757 1.00 75.94 106 VAL A C 1
ATOM 775 O O . VAL A 1 106 ? 14.363 -1.368 -19.481 1.00 75.94 106 VAL A O 1
ATOM 778 N N . SER A 1 107 ? 14.004 -2.850 -17.845 1.00 76.06 107 SER A N 1
ATOM 779 C CA . SER A 1 107 ? 12.644 -2.384 -17.573 1.00 76.06 107 SER A CA 1
ATOM 780 C C . SER A 1 107 ? 12.681 -1.099 -16.743 1.00 76.06 107 SER A C 1
ATOM 782 O O . SER A 1 107 ? 13.163 -1.111 -15.609 1.00 76.06 107 SER A O 1
ATOM 784 N N . ILE A 1 108 ? 12.122 -0.007 -17.279 1.00 82.00 108 ILE A N 1
ATOM 785 C CA . ILE A 1 108 ? 11.988 1.301 -16.600 1.00 82.00 108 ILE A CA 1
ATOM 786 C C . ILE A 1 108 ? 11.205 1.174 -15.289 1.00 82.00 108 ILE A C 1
ATOM 788 O O . ILE A 1 108 ? 11.364 1.966 -14.359 1.00 82.00 108 ILE A O 1
ATOM 792 N N . CYS A 1 109 ? 10.374 0.144 -15.183 1.00 77.62 109 CYS A N 1
ATOM 793 C CA . CYS A 1 109 ? 9.538 -0.098 -14.025 1.00 77.62 109 CYS A CA 1
ATOM 794 C C . CYS A 1 109 ? 10.344 -0.308 -12.729 1.00 77.62 109 CYS A C 1
ATOM 796 O O . CYS A 1 109 ? 9.873 0.095 -11.670 1.00 77.62 109 CYS A O 1
ATOM 798 N N . VAL A 1 110 ? 11.557 -0.879 -12.774 1.00 80.44 110 VAL A N 1
ATOM 799 C CA . VAL A 1 110 ? 12.388 -1.071 -11.564 1.00 80.44 110 VAL A CA 1
ATOM 800 C C . VAL A 1 110 ? 12.862 0.264 -10.973 1.00 80.44 110 VAL A C 1
ATOM 802 O O . VAL A 1 110 ? 12.558 0.523 -9.804 1.00 80.44 110 VAL A O 1
ATOM 805 N N . PRO A 1 111 ? 13.551 1.145 -11.728 1.00 81.19 111 PRO A N 1
ATOM 806 C CA . PRO A 1 111 ? 13.945 2.452 -11.211 1.00 81.19 111 PRO A CA 1
ATOM 807 C C . PRO A 1 111 ? 12.738 3.340 -10.890 1.00 81.19 111 PRO A C 1
ATOM 809 O O . PRO A 1 111 ? 12.793 4.081 -9.912 1.00 81.19 111 PRO A O 1
ATOM 812 N N . ALA A 1 112 ? 11.624 3.226 -11.624 1.00 82.19 112 ALA A N 1
ATOM 813 C CA . ALA A 1 112 ? 10.390 3.943 -11.294 1.00 82.19 112 ALA A CA 1
ATOM 814 C C . ALA A 1 112 ? 9.783 3.485 -9.955 1.00 82.19 112 ALA A C 1
ATOM 816 O O . ALA A 1 112 ? 9.393 4.323 -9.142 1.00 82.19 112 ALA A O 1
ATOM 817 N N . CYS A 1 113 ? 9.752 2.176 -9.683 1.00 81.62 113 CYS A N 1
ATOM 818 C CA . CYS A 1 113 ? 9.310 1.622 -8.400 1.00 81.62 113 CYS A CA 1
ATOM 819 C C . CYS A 1 113 ? 10.232 2.031 -7.245 1.00 81.62 113 CYS A C 1
ATOM 821 O O . CYS A 1 113 ? 9.742 2.372 -6.168 1.00 81.62 113 CYS A O 1
ATOM 823 N N . LEU A 1 114 ? 11.551 2.054 -7.468 1.00 83.75 114 LEU A N 1
ATOM 824 C CA . LEU A 1 114 ? 12.523 2.526 -6.480 1.00 83.75 114 LEU A CA 1
ATOM 825 C C . LEU A 1 114 ? 12.329 4.019 -6.182 1.00 83.75 114 LEU A C 1
ATOM 827 O O . LEU A 1 114 ? 12.139 4.396 -5.027 1.00 83.75 114 LEU A O 1
ATOM 831 N N . ALA A 1 115 ? 12.326 4.864 -7.217 1.00 85.38 115 ALA A N 1
ATOM 832 C CA . ALA A 1 115 ? 12.154 6.309 -7.088 1.00 85.38 115 ALA A CA 1
ATOM 833 C C . ALA A 1 115 ? 10.797 6.662 -6.464 1.00 85.38 115 ALA A C 1
ATOM 835 O O . ALA A 1 115 ? 10.726 7.503 -5.567 1.00 85.38 115 ALA A O 1
ATOM 836 N N . GLY A 1 116 ? 9.733 5.968 -6.876 1.00 82.81 116 GLY A N 1
ATOM 837 C CA . GLY A 1 116 ? 8.403 6.087 -6.290 1.00 82.81 116 GLY A CA 1
ATOM 838 C C . GLY A 1 116 ? 8.371 5.668 -4.820 1.00 82.81 116 GLY A C 1
ATOM 839 O O . GLY A 1 116 ? 7.765 6.364 -4.008 1.00 82.81 116 GLY A O 1
ATOM 840 N N . GLY A 1 117 ? 9.059 4.582 -4.453 1.00 81.31 117 GLY A N 1
ATOM 841 C CA . GLY A 1 117 ? 9.204 4.128 -3.068 1.00 81.31 117 GLY A CA 1
ATOM 842 C C . GLY A 1 117 ? 9.953 5.133 -2.188 1.00 81.31 117 GLY A C 1
ATOM 843 O O . GLY A 1 117 ? 9.493 5.445 -1.089 1.00 81.31 117 GLY A O 1
ATOM 844 N N . VAL A 1 118 ? 11.056 5.704 -2.687 1.00 85.81 118 VAL A N 1
ATOM 845 C CA . VAL A 1 118 ? 11.812 6.766 -1.996 1.00 85.81 118 VAL A CA 1
ATOM 846 C C . VAL A 1 118 ? 10.949 8.011 -1.816 1.00 85.81 118 VAL A C 1
ATOM 848 O O . VAL A 1 118 ? 10.839 8.532 -0.705 1.00 85.81 118 VAL A O 1
ATOM 851 N N . ALA A 1 119 ? 10.294 8.473 -2.884 1.00 85.69 119 ALA A N 1
ATOM 852 C CA . ALA A 1 119 ? 9.420 9.640 -2.842 1.00 85.69 119 ALA A CA 1
ATOM 853 C C . ALA A 1 119 ? 8.269 9.441 -1.848 1.00 85.69 119 ALA A C 1
ATOM 855 O O . ALA A 1 119 ? 8.032 10.312 -1.009 1.00 85.69 119 ALA A O 1
ATOM 856 N N . ALA A 1 120 ? 7.615 8.275 -1.880 1.00 82.44 120 ALA A N 1
ATOM 857 C CA . ALA A 1 120 ? 6.582 7.901 -0.921 1.00 82.44 120 ALA A CA 1
ATOM 858 C C . ALA A 1 120 ? 7.119 7.919 0.511 1.00 82.44 120 ALA A C 1
ATOM 860 O O . ALA A 1 120 ? 6.508 8.549 1.369 1.00 82.44 120 ALA A O 1
ATOM 861 N N . GLY A 1 121 ? 8.276 7.301 0.770 1.00 80.12 121 GLY A N 1
ATOM 862 C CA . GLY A 1 121 ? 8.897 7.266 2.094 1.00 80.12 121 GLY A CA 1
ATOM 863 C C . GLY A 1 121 ? 9.244 8.659 2.628 1.00 80.12 121 GLY A C 1
ATOM 864 O O . GLY A 1 121 ? 8.986 8.950 3.796 1.00 80.12 121 GLY A O 1
ATOM 865 N N . VAL A 1 122 ? 9.745 9.561 1.779 1.00 83.88 122 VAL A N 1
ATOM 866 C CA . VAL A 1 122 ? 10.022 10.962 2.145 1.00 83.88 122 VAL A CA 1
ATOM 867 C C . VAL A 1 122 ? 8.730 11.727 2.435 1.00 83.88 122 VAL A C 1
ATOM 869 O O . VAL A 1 122 ? 8.663 12.467 3.423 1.00 83.88 122 VAL A O 1
ATOM 872 N N . LEU A 1 123 ? 7.695 11.555 1.607 1.00 82.75 123 LEU A N 1
ATOM 873 C CA . LEU A 1 123 ? 6.394 12.198 1.805 1.00 82.75 123 LEU A CA 1
ATOM 874 C C . LEU A 1 123 ? 5.762 11.742 3.122 1.00 82.75 123 LEU A C 1
ATOM 876 O O . LEU A 1 123 ? 5.372 12.572 3.946 1.00 82.75 123 LEU A O 1
ATOM 880 N N . LEU A 1 124 ? 5.747 10.426 3.348 1.00 79.00 124 LEU A N 1
ATOM 881 C CA . LEU A 1 124 ? 5.278 9.799 4.577 1.00 79.00 124 LEU A CA 1
ATOM 882 C C . LEU A 1 124 ? 6.056 10.356 5.773 1.00 79.00 124 LEU A C 1
ATOM 884 O O . LEU A 1 124 ? 5.457 10.785 6.757 1.00 79.00 124 LEU A O 1
ATOM 888 N N . SER A 1 125 ? 7.381 10.465 5.652 1.00 79.12 125 SER A N 1
ATOM 889 C CA . SER A 1 125 ? 8.234 11.019 6.699 1.00 79.12 125 SER A CA 1
ATOM 890 C C . SER A 1 125 ? 7.906 12.466 7.050 1.00 79.12 125 SER A C 1
ATOM 892 O O . SER A 1 125 ? 7.899 12.830 8.226 1.00 79.12 125 SER A O 1
ATOM 894 N N . ARG A 1 126 ? 7.593 13.306 6.060 1.00 81.06 126 ARG A N 1
ATOM 895 C CA . ARG A 1 126 ? 7.183 14.701 6.286 1.00 81.06 126 ARG A CA 1
ATOM 896 C C . ARG A 1 126 ? 5.805 14.800 6.934 1.00 81.06 126 ARG A C 1
ATOM 898 O O . ARG A 1 126 ? 5.626 15.597 7.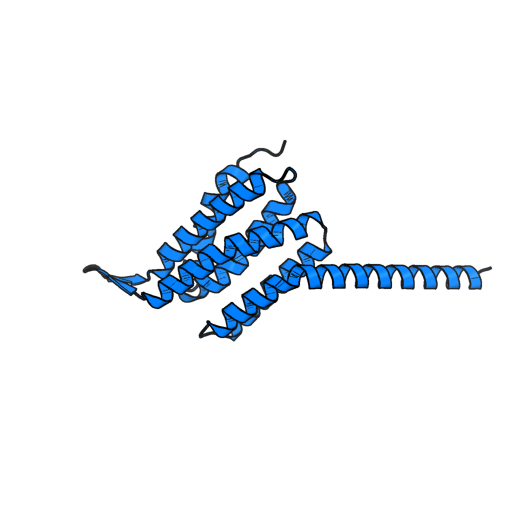853 1.00 81.06 126 ARG A O 1
ATOM 905 N N . VAL A 1 127 ? 4.849 13.989 6.487 1.00 77.81 127 VAL A N 1
ATOM 906 C CA . VAL A 1 127 ? 3.473 14.005 7.004 1.00 77.81 127 VAL A CA 1
ATOM 907 C C . VAL A 1 127 ? 3.412 13.455 8.431 1.00 77.81 127 VAL A C 1
ATOM 909 O O . VAL A 1 127 ? 2.804 14.079 9.302 1.00 77.81 127 VAL A O 1
ATOM 912 N N . LEU A 1 128 ? 4.103 12.348 8.717 1.00 73.06 128 LEU A N 1
ATOM 913 C CA . LEU A 1 128 ? 4.158 11.793 10.070 1.00 73.06 128 LEU A CA 1
ATOM 914 C C . LEU A 1 128 ? 4.980 12.644 11.033 1.00 73.06 128 LEU A C 1
ATOM 916 O O . LEU A 1 128 ? 4.636 12.692 12.207 1.00 73.06 128 LEU A O 1
ATOM 920 N N . ARG A 1 129 ? 5.997 13.383 10.570 1.00 74.31 129 ARG A N 1
ATOM 921 C CA . ARG A 1 129 ? 6.705 14.363 11.417 1.00 74.31 129 ARG A CA 1
ATOM 922 C C . ARG A 1 129 ? 5.797 15.457 11.970 1.00 74.31 129 ARG A C 1
ATOM 924 O O . ARG A 1 129 ? 6.103 15.996 13.027 1.00 74.31 129 ARG A O 1
ATOM 931 N N . ARG A 1 130 ? 4.708 15.784 11.272 1.00 70.88 130 ARG A N 1
ATOM 932 C CA . ARG A 1 130 ? 3.684 16.722 11.752 1.00 70.88 130 ARG A CA 1
ATOM 933 C C . ARG A 1 130 ? 2.713 16.104 12.759 1.00 70.88 130 ARG A C 1
ATOM 935 O O . ARG A 1 130 ? 1.937 16.833 13.360 1.00 70.88 130 ARG A O 1
ATOM 942 N N . SER A 1 131 ? 2.728 14.784 12.925 1.00 66.69 131 SER A N 1
ATOM 943 C CA . SER A 1 131 ? 1.818 14.070 13.816 1.00 66.69 131 SER A CA 1
ATOM 944 C C . SER A 1 131 ? 2.517 13.752 15.140 1.00 66.69 131 SER A C 1
ATOM 946 O O . SER A 1 131 ? 3.519 13.050 15.158 1.00 66.69 131 SER A O 1
ATOM 948 N N . GLU A 1 132 ? 1.966 14.209 16.266 1.00 60.38 132 GLU A N 1
ATOM 949 C CA . GLU A 1 132 ? 2.563 14.026 17.606 1.00 60.38 132 GLU A CA 1
ATOM 950 C C . GLU A 1 132 ? 2.633 12.563 18.096 1.00 60.38 132 GLU A C 1
ATOM 952 O O . GLU A 1 132 ? 3.270 12.277 19.104 1.00 60.38 132 GLU A O 1
ATOM 957 N N . ARG A 1 133 ? 1.989 11.606 17.411 1.00 60.31 133 ARG A N 1
ATOM 958 C CA . ARG A 1 133 ? 1.917 10.191 17.830 1.00 60.31 133 ARG A CA 1
ATOM 959 C C . ARG A 1 133 ? 2.431 9.267 16.726 1.00 60.31 133 ARG A C 1
ATOM 961 O O . ARG A 1 133 ? 1.653 8.731 15.936 1.00 60.31 133 ARG A O 1
ATOM 968 N N . LEU A 1 134 ? 3.755 9.116 16.682 1.00 60.44 134 LEU A N 1
ATOM 969 C CA . LEU A 1 134 ? 4.519 8.519 15.577 1.00 60.44 134 LEU A CA 1
ATOM 970 C C . LEU A 1 134 ? 4.493 6.980 15.512 1.00 60.44 134 LEU A C 1
ATOM 972 O O . LEU A 1 134 ? 4.456 6.434 14.419 1.00 60.44 134 LEU A O 1
ATOM 976 N N . GLY A 1 135 ? 4.488 6.260 16.639 1.00 63.16 135 GLY A N 1
ATOM 977 C CA . GLY A 1 135 ? 4.783 4.814 16.633 1.00 63.16 135 GLY A CA 1
ATOM 978 C C . GLY A 1 135 ? 3.737 3.930 15.936 1.00 63.16 135 GLY A C 1
ATOM 979 O O . GLY A 1 135 ? 4.041 3.208 14.989 1.00 63.16 135 GLY A O 1
ATOM 980 N N . ALA A 1 136 ? 2.480 3.991 16.383 1.00 65.25 136 ALA A N 1
ATOM 981 C CA . ALA A 1 136 ? 1.426 3.103 15.879 1.00 65.25 136 ALA A CA 1
ATOM 982 C C . ALA A 1 136 ? 0.890 3.519 14.493 1.00 65.25 136 ALA A C 1
ATOM 984 O O . ALA A 1 136 ? 0.476 2.677 13.697 1.00 65.25 136 ALA A O 1
ATOM 985 N N . SER A 1 137 ? 0.917 4.821 14.191 1.00 65.50 137 SER A N 1
ATOM 986 C CA . SER A 1 137 ? 0.483 5.371 12.903 1.00 65.50 137 SER A CA 1
ATOM 987 C C . SER A 1 137 ? 1.492 5.073 11.788 1.00 6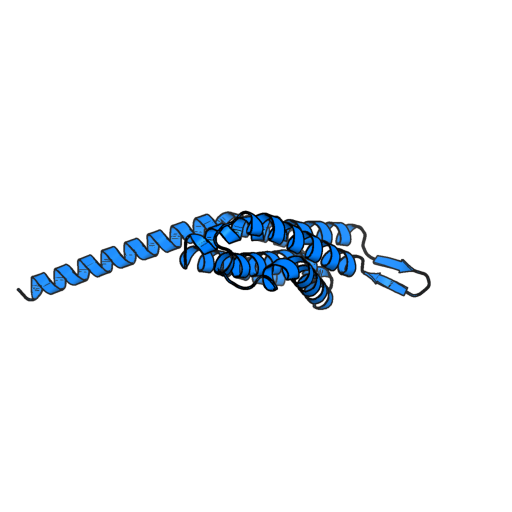5.50 137 SER A C 1
ATOM 989 O O . SER A 1 137 ? 1.079 4.764 10.670 1.00 65.50 137 SER A O 1
ATOM 991 N N . TRP A 1 138 ? 2.795 5.056 12.094 1.00 72.50 138 TRP A N 1
ATOM 992 C CA . TRP A 1 138 ? 3.863 4.771 11.131 1.00 72.50 138 TRP A CA 1
ATOM 993 C C . TRP A 1 138 ? 3.800 3.355 10.566 1.00 72.50 138 TRP A C 1
ATOM 995 O O . TRP A 1 138 ? 3.773 3.198 9.348 1.00 72.50 138 TR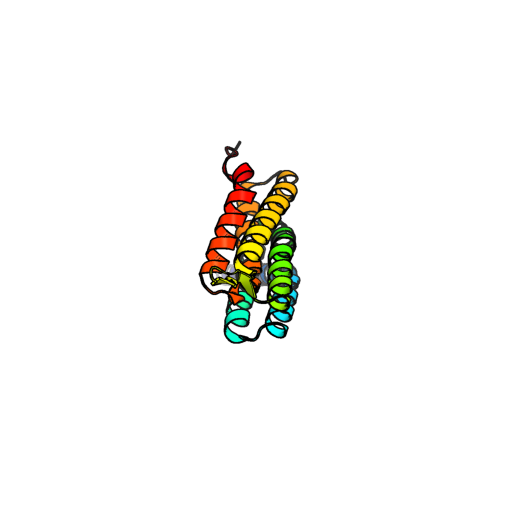P A O 1
ATOM 1005 N N . ALA A 1 139 ? 3.671 2.333 11.418 1.00 71.12 139 ALA A N 1
ATOM 1006 C CA . ALA A 1 139 ? 3.578 0.946 10.956 1.00 71.12 139 ALA A CA 1
ATOM 1007 C C . ALA A 1 139 ? 2.371 0.734 10.023 1.00 71.12 139 ALA A C 1
ATOM 1009 O O . ALA A 1 139 ? 2.483 0.084 8.983 1.00 71.12 139 ALA A O 1
ATOM 1010 N N . SER A 1 140 ? 1.228 1.346 10.355 1.00 69.69 140 SER A N 1
ATOM 1011 C CA . SER A 1 140 ? 0.026 1.281 9.520 1.00 69.69 140 SER A CA 1
ATOM 1012 C C . SER A 1 140 ? 0.185 2.013 8.188 1.00 69.69 140 SER A C 1
ATOM 1014 O O . SER A 1 140 ? -0.191 1.479 7.148 1.00 69.69 140 SER A O 1
ATOM 1016 N N . ALA A 1 141 ? 0.795 3.200 8.199 1.00 70.69 141 ALA A N 1
ATOM 1017 C CA . ALA A 1 141 ? 1.008 4.004 7.006 1.00 70.69 141 ALA A CA 1
ATOM 1018 C C . ALA A 1 141 ? 2.010 3.335 6.053 1.00 70.69 141 ALA A C 1
ATOM 1020 O O . ALA A 1 141 ? 1.755 3.281 4.853 1.00 70.69 141 ALA A O 1
ATOM 1021 N N . CYS A 1 142 ? 3.096 2.758 6.581 1.00 74.44 142 CYS A N 1
ATOM 1022 C CA . CYS A 1 142 ? 4.063 1.982 5.805 1.00 74.44 142 CYS A CA 1
ATOM 1023 C C . CYS A 1 142 ? 3.429 0.724 5.206 1.00 74.44 142 CYS A C 1
ATOM 1025 O O . CYS A 1 142 ? 3.625 0.457 4.026 1.00 74.44 142 CYS A O 1
ATOM 1027 N N . GLY A 1 143 ? 2.630 -0.020 5.980 1.00 76.06 143 GLY A N 1
ATOM 1028 C CA . GLY A 1 143 ? 1.934 -1.210 5.483 1.00 76.06 143 GLY A CA 1
ATOM 1029 C C . GLY A 1 143 ? 0.943 -0.888 4.361 1.00 76.06 143 GLY A C 1
ATOM 1030 O O . GLY A 1 143 ? 0.949 -1.540 3.320 1.00 76.06 143 GLY A O 1
ATOM 1031 N N . VAL A 1 144 ? 0.134 0.162 4.533 1.00 76.69 144 VAL A N 1
ATOM 1032 C CA . VAL A 1 144 ? -0.833 0.616 3.519 1.00 76.69 144 VAL A CA 1
ATOM 1033 C C . VAL A 1 144 ? -0.121 1.166 2.281 1.00 76.69 144 VAL A C 1
ATOM 1035 O O . VAL A 1 144 ? -0.508 0.827 1.163 1.00 76.69 144 VAL A O 1
ATOM 1038 N N . ALA A 1 145 ? 0.940 1.960 2.449 1.00 77.62 145 ALA A N 1
ATOM 1039 C CA . ALA A 1 145 ? 1.736 2.476 1.336 1.00 77.62 145 ALA A CA 1
ATOM 1040 C C . ALA A 1 145 ? 2.440 1.350 0.563 1.00 77.62 145 ALA A C 1
ATOM 1042 O O . ALA A 1 145 ? 2.443 1.370 -0.666 1.00 77.62 145 ALA A O 1
ATOM 1043 N N . ALA A 1 146 ? 2.975 0.342 1.259 1.00 77.50 146 ALA A N 1
ATOM 1044 C CA . ALA A 1 146 ? 3.600 -0.824 0.642 1.00 77.50 146 ALA A CA 1
ATOM 1045 C C . ALA A 1 146 ? 2.589 -1.659 -0.151 1.00 77.50 146 ALA A C 1
ATOM 1047 O O . ALA A 1 146 ? 2.861 -2.005 -1.296 1.00 77.50 146 ALA A O 1
ATOM 1048 N N . LEU A 1 147 ? 1.405 -1.928 0.409 1.00 74.75 147 LEU A N 1
ATOM 1049 C CA . LEU A 1 147 ? 0.337 -2.655 -0.289 1.00 74.75 147 LEU A CA 1
ATOM 1050 C C . LEU A 1 147 ? -0.181 -1.881 -1.510 1.00 74.75 147 LEU A C 1
ATOM 1052 O O . LEU A 1 147 ? -0.384 -2.464 -2.573 1.00 74.75 147 LEU A O 1
ATOM 1056 N N . THR A 1 148 ? -0.339 -0.561 -1.382 1.00 77.69 148 THR A N 1
ATOM 1057 C CA . THR A 1 148 ? -0.771 0.311 -2.488 1.00 77.69 148 THR A CA 1
ATOM 1058 C C . THR A 1 148 ? 0.293 0.388 -3.586 1.00 77.69 148 THR A C 1
ATOM 1060 O O . THR A 1 148 ? -0.021 0.298 -4.768 1.00 77.69 148 THR A O 1
ATOM 1063 N N . GLY A 1 149 ? 1.568 0.494 -3.213 1.00 71.12 149 GLY A N 1
ATOM 1064 C CA . GLY A 1 149 ? 2.685 0.487 -4.153 1.00 71.12 149 GLY A CA 1
ATOM 1065 C C . GLY A 1 149 ? 2.896 -0.872 -4.828 1.00 71.12 149 GLY A C 1
ATOM 1066 O O . GLY A 1 149 ? 3.185 -0.927 -6.022 1.00 71.12 149 GLY A O 1
ATOM 1067 N N . ALA A 1 150 ? 2.690 -1.976 -4.105 1.00 76.75 150 ALA A N 1
ATOM 1068 C CA . ALA A 1 150 ? 2.783 -3.331 -4.645 1.00 76.75 150 ALA A CA 1
ATOM 1069 C C . ALA A 1 150 ? 1.740 -3.602 -5.741 1.00 76.75 150 ALA A C 1
ATOM 1071 O O . ALA A 1 150 ? 2.046 -4.324 -6.688 1.00 76.75 150 ALA A O 1
ATOM 1072 N N . LEU A 1 151 ? 0.554 -2.978 -5.668 1.00 74.00 151 LEU A N 1
ATOM 1073 C CA . LEU A 1 151 ? -0.440 -3.019 -6.751 1.00 74.00 151 LEU A CA 1
ATOM 1074 C C . LEU A 1 151 ? 0.115 -2.449 -8.067 1.00 74.00 151 LEU A C 1
ATOM 1076 O O . LEU A 1 151 ? -0.159 -3.006 -9.124 1.00 74.00 151 LEU A O 1
ATOM 1080 N N . GLY A 1 152 ? 0.911 -1.374 -8.009 1.00 68.62 152 GLY A N 1
ATOM 1081 C CA . GLY A 1 152 ? 1.529 -0.759 -9.192 1.00 68.62 152 GLY A CA 1
ATOM 1082 C C . GLY A 1 152 ? 2.810 -1.461 -9.652 1.00 68.62 152 GLY A C 1
ATOM 1083 O O . GLY A 1 152 ? 3.062 -1.582 -10.847 1.00 68.62 152 GLY A O 1
ATOM 1084 N N . CYS A 1 153 ? 3.610 -1.973 -8.714 1.00 69.62 153 CYS A N 1
ATOM 1085 C CA . CYS A 1 153 ? 4.890 -2.627 -9.007 1.00 69.62 153 CYS A CA 1
ATOM 1086 C C . CYS A 1 153 ? 4.771 -4.118 -9.375 1.00 69.62 153 CYS A C 1
ATOM 1088 O O . CYS A 1 153 ? 5.781 -4.753 -9.687 1.00 69.62 153 CYS A O 1
ATOM 1090 N N . ALA A 1 154 ? 3.552 -4.672 -9.417 1.00 67.12 154 ALA A N 1
ATOM 1091 C CA . ALA A 1 154 ? 3.282 -6.037 -9.879 1.00 67.12 154 ALA A CA 1
ATOM 1092 C C . ALA A 1 154 ? 3.737 -6.292 -11.334 1.00 67.12 154 ALA A C 1
ATOM 1094 O O . ALA A 1 154 ? 3.962 -7.442 -11.715 1.00 67.12 154 ALA A O 1
ATOM 1095 N N . CYS A 1 155 ? 3.941 -5.231 -12.124 1.00 62.88 155 CYS A N 1
ATOM 1096 C CA . CYS A 1 155 ? 4.369 -5.270 -13.524 1.00 62.88 155 CYS A CA 1
ATOM 1097 C C . CYS A 1 155 ? 5.749 -5.922 -13.761 1.00 62.88 155 CYS A C 1
ATOM 1099 O O . CYS A 1 155 ? 6.009 -6.377 -14.869 1.00 62.88 155 CYS A O 1
ATOM 1101 N N . VAL A 1 156 ? 6.632 -5.988 -12.753 1.00 61.84 156 VAL A N 1
ATOM 1102 C CA . VAL A 1 156 ? 7.994 -6.575 -12.873 1.00 61.84 156 VAL A CA 1
ATOM 1103 C C . VAL A 1 156 ? 8.187 -7.803 -11.971 1.00 61.84 156 VAL A C 1
ATOM 1105 O O . VAL A 1 156 ? 9.286 -8.337 -11.841 1.00 61.84 156 VAL A O 1
ATOM 1108 N N . GLY A 1 157 ? 7.130 -8.261 -11.298 1.00 68.69 157 GLY A N 1
ATOM 1109 C CA . GLY A 1 157 ? 7.234 -9.336 -10.312 1.00 68.69 157 GLY A CA 1
ATOM 1110 C C . GLY A 1 157 ? 8.038 -8.934 -9.067 1.00 68.69 157 GLY A C 1
ATOM 1111 O O . GLY A 1 157 ? 7.976 -7.794 -8.606 1.00 68.69 157 GLY A O 1
ATOM 1112 N N . PHE A 1 158 ? 8.785 -9.885 -8.496 1.00 70.81 158 PHE A N 1
ATOM 1113 C CA . PHE A 1 158 ? 9.420 -9.737 -7.176 1.00 70.81 158 PHE A CA 1
ATOM 1114 C C . PHE A 1 158 ? 10.429 -8.575 -7.107 1.00 70.81 158 PHE A C 1
ATOM 1116 O O . PHE A 1 158 ? 10.533 -7.909 -6.079 1.00 70.81 158 PHE A O 1
ATOM 1123 N N . GLY A 1 159 ? 11.114 -8.264 -8.216 1.00 72.81 159 GLY A N 1
ATOM 1124 C CA . GLY A 1 159 ? 12.100 -7.178 -8.276 1.00 72.81 159 GLY A CA 1
ATOM 1125 C C . GLY A 1 159 ? 11.506 -5.789 -8.016 1.00 72.81 159 GLY A C 1
ATOM 1126 O O . GLY A 1 159 ? 12.115 -4.983 -7.315 1.00 72.81 159 GLY A O 1
ATOM 1127 N N . GLY A 1 160 ? 10.287 -5.525 -8.499 1.00 69.56 160 GLY A N 1
ATOM 1128 C CA . GLY A 1 160 ? 9.587 -4.261 -8.243 1.00 69.56 160 GLY A CA 1
ATOM 1129 C C . GLY A 1 160 ? 9.185 -4.099 -6.775 1.00 69.56 160 GLY A C 1
ATOM 1130 O O . GLY A 1 160 ? 9.287 -3.006 -6.220 1.00 69.56 160 GLY A O 1
ATOM 1131 N N . VAL A 1 161 ? 8.793 -5.198 -6.122 1.00 76.19 161 VAL A N 1
ATOM 1132 C CA . VAL A 1 161 ? 8.440 -5.211 -4.692 1.00 76.19 161 VAL A CA 1
ATOM 1133 C C . VAL A 1 161 ? 9.672 -4.961 -3.824 1.00 76.19 161 VAL A C 1
ATOM 1135 O O . VAL A 1 161 ? 9.608 -4.157 -2.896 1.00 76.19 161 VAL A O 1
ATOM 1138 N N . VAL A 1 162 ? 10.808 -5.586 -4.150 1.00 80.88 162 VAL A N 1
ATOM 1139 C CA . VAL A 1 162 ? 12.076 -5.374 -3.432 1.00 80.88 162 VAL A CA 1
ATOM 1140 C C . VAL A 1 162 ? 12.568 -3.936 -3.600 1.00 80.88 162 VAL A C 1
ATOM 1142 O O . VAL A 1 162 ? 12.928 -3.300 -2.611 1.00 80.88 162 VAL A O 1
ATOM 1145 N N . ALA A 1 163 ? 12.524 -3.391 -4.820 1.00 78.38 163 ALA A N 1
ATOM 1146 C CA . ALA A 1 163 ? 12.897 -2.004 -5.089 1.00 78.38 163 ALA A CA 1
ATOM 1147 C C . ALA A 1 163 ? 12.010 -1.013 -4.319 1.00 78.38 163 ALA A C 1
ATOM 1149 O O . ALA A 1 163 ? 12.511 -0.079 -3.695 1.00 78.38 163 ALA A O 1
ATOM 1150 N N . LEU A 1 164 ? 10.696 -1.247 -4.295 1.00 79.06 164 LEU A N 1
ATOM 1151 C CA . LEU A 1 164 ? 9.768 -0.417 -3.536 1.00 79.06 164 LEU A CA 1
ATOM 1152 C C . LEU A 1 164 ? 10.023 -0.505 -2.028 1.00 79.06 164 LEU A C 1
ATOM 1154 O O . LEU A 1 164 ? 10.056 0.526 -1.360 1.00 79.06 164 LEU A O 1
ATOM 1158 N N . ALA A 1 165 ? 10.238 -1.709 -1.494 1.00 82.38 165 ALA A N 1
ATOM 1159 C CA . ALA A 1 165 ? 10.551 -1.906 -0.083 1.00 82.38 165 ALA A CA 1
ATOM 1160 C C . ALA A 1 165 ? 11.853 -1.189 0.303 1.00 82.38 165 ALA A C 1
ATOM 1162 O O . ALA A 1 165 ? 11.877 -0.461 1.293 1.00 82.38 165 ALA A O 1
ATOM 1163 N N . ALA A 1 166 ? 12.906 -1.314 -0.508 1.00 83.38 166 ALA A N 1
ATOM 1164 C CA . ALA A 1 166 ? 14.171 -0.617 -0.297 1.00 83.38 166 ALA A CA 1
ATOM 1165 C C . ALA A 1 166 ? 14.005 0.912 -0.351 1.00 83.38 166 ALA A C 1
ATOM 1167 O O . ALA A 1 166 ? 14.496 1.624 0.528 1.00 83.38 166 ALA A O 1
ATOM 1168 N N . GLY A 1 167 ? 13.265 1.431 -1.334 1.00 79.94 167 GLY A N 1
ATOM 1169 C CA . GLY A 1 167 ? 12.969 2.861 -1.442 1.00 79.94 167 GLY A CA 1
ATOM 1170 C C . GLY A 1 167 ? 12.168 3.387 -0.249 1.00 79.94 167 GLY A C 1
ATOM 1171 O O . GLY A 1 167 ? 12.492 4.423 0.329 1.00 79.94 167 GLY A O 1
ATOM 1172 N N . LEU A 1 168 ? 11.155 2.640 0.186 1.00 79.44 168 LEU A N 1
ATOM 1173 C CA . LEU A 1 168 ? 10.325 3.018 1.324 1.00 79.44 168 LEU A CA 1
ATOM 1174 C C . LEU A 1 168 ? 11.127 2.997 2.633 1.00 79.44 168 LEU A C 1
ATOM 1176 O O . LEU A 1 168 ? 11.013 3.920 3.442 1.00 79.44 168 LEU A O 1
ATOM 1180 N N . LEU A 1 169 ? 11.968 1.979 2.836 1.00 82.69 169 LEU A N 1
ATOM 1181 C CA . LEU A 1 169 ? 12.831 1.855 4.013 1.00 82.69 169 LEU A CA 1
ATOM 1182 C C . LEU A 1 169 ? 13.864 2.979 4.071 1.00 82.69 169 LEU A C 1
ATOM 1184 O O . LEU A 1 169 ? 14.008 3.614 5.109 1.00 82.69 169 LEU A O 1
ATOM 1188 N N . THR A 1 170 ? 14.534 3.287 2.961 1.00 82.12 170 THR A N 1
ATOM 1189 C CA . THR A 1 170 ? 15.494 4.403 2.899 1.00 82.12 170 THR A CA 1
ATOM 1190 C C . THR A 1 170 ? 14.813 5.755 3.125 1.00 82.12 170 THR A C 1
ATOM 1192 O O . THR A 1 170 ? 15.308 6.573 3.899 1.00 82.12 170 THR A O 1
ATOM 1195 N N . GLY A 1 171 ? 13.630 5.976 2.544 1.00 77.31 171 GLY A N 1
ATOM 1196 C CA . GLY A 1 171 ? 12.848 7.199 2.746 1.00 77.31 171 GLY A CA 1
ATOM 1197 C C . GLY A 1 171 ? 12.273 7.357 4.162 1.00 77.31 171 GLY A C 1
ATOM 1198 O O . GLY A 1 171 ? 12.060 8.484 4.617 1.00 77.31 171 GLY A O 1
ATOM 1199 N N . THR A 1 172 ? 12.039 6.252 4.878 1.00 74.56 172 THR A N 1
ATOM 1200 C CA . THR A 1 172 ? 11.533 6.241 6.267 1.00 74.56 172 THR A CA 1
ATOM 1201 C C . THR A 1 172 ? 12.616 6.024 7.326 1.00 74.56 172 THR A C 1
ATOM 1203 O O . THR A 1 172 ? 12.354 6.236 8.511 1.00 74.56 172 THR A O 1
ATOM 1206 N N . ALA A 1 173 ? 13.852 5.717 6.926 1.00 77.12 173 ALA A N 1
ATOM 1207 C CA . ALA A 1 173 ? 15.023 5.612 7.794 1.00 77.12 173 ALA A CA 1
ATOM 1208 C C . ALA A 1 173 ? 15.181 6.782 8.788 1.00 77.12 173 ALA A C 1
ATOM 1210 O O . ALA A 1 173 ? 15.372 6.517 9.976 1.00 77.12 173 ALA A O 1
ATOM 1211 N N . PRO A 1 174 ? 15.021 8.069 8.402 1.00 69.69 174 PRO A N 1
ATOM 1212 C CA . PRO A 1 174 ? 15.153 9.179 9.353 1.00 69.69 174 PRO A CA 1
ATOM 1213 C C . PRO A 1 174 ? 14.032 9.254 10.405 1.00 69.69 174 PRO A C 1
ATOM 1215 O O . PRO A 1 174 ? 14.127 10.057 11.336 1.00 69.69 174 PRO A O 1
ATOM 1218 N N . LEU A 1 175 ? 12.955 8.477 10.254 1.00 67.25 175 LEU A N 1
ATOM 1219 C CA . LEU A 1 175 ? 11.928 8.274 11.278 1.00 67.25 175 LEU A CA 1
ATOM 1220 C C . LEU A 1 175 ? 12.194 7.024 12.118 1.00 67.25 175 LEU A C 1
ATOM 1222 O O . LEU A 1 175 ? 12.026 7.087 13.330 1.00 67.25 175 LEU A O 1
ATOM 1226 N N . ALA A 1 176 ? 12.632 5.926 11.498 1.00 64.56 176 ALA A N 1
ATOM 1227 C CA . ALA A 1 176 ? 12.964 4.685 12.200 1.00 64.56 176 ALA A CA 1
ATOM 1228 C C . ALA A 1 176 ? 14.168 4.846 13.147 1.00 64.56 176 ALA A C 1
ATOM 1230 O O . ALA A 1 176 ? 14.212 4.229 14.205 1.00 64.56 176 ALA A O 1
ATOM 1231 N N . LEU A 1 177 ? 15.117 5.718 12.793 1.00 67.12 177 LEU A N 1
ATOM 1232 C CA . LEU A 1 177 ? 16.293 6.039 13.608 1.00 67.12 177 LEU A CA 1
ATOM 1233 C C . LEU A 1 177 ? 16.011 7.056 14.724 1.00 67.12 177 LEU A C 1
ATOM 1235 O O . LEU A 1 177 ? 16.916 7.371 15.496 1.00 67.12 177 LEU A O 1
ATOM 1239 N N . ARG A 1 178 ? 14.791 7.604 14.829 1.00 64.19 178 ARG A N 1
ATOM 1240 C CA . ARG A 1 178 ? 14.451 8.466 15.965 1.00 64.19 178 ARG A CA 1
ATOM 1241 C C . ARG A 1 178 ? 14.153 7.586 17.181 1.00 64.19 178 ARG A C 1
ATOM 1243 O O . ARG A 1 178 ? 13.179 6.837 17.135 1.00 64.19 178 ARG A O 1
ATOM 1250 N N . PRO A 1 179 ? 14.935 7.688 18.271 1.00 52.28 179 PRO A N 1
ATOM 1251 C CA . PRO A 1 179 ? 14.609 6.983 19.498 1.00 52.28 179 PRO A CA 1
ATOM 1252 C C . PRO A 1 179 ? 13.240 7.457 19.990 1.00 52.28 179 PRO A C 1
ATOM 1254 O O . PRO A 1 179 ? 12.967 8.662 20.010 1.00 52.28 179 PRO A O 1
ATOM 1257 N N . ALA A 1 180 ? 12.376 6.501 20.337 1.00 52.69 180 ALA A N 1
ATOM 1258 C CA . ALA A 1 180 ? 11.101 6.767 20.986 1.00 52.69 180 ALA A CA 1
ATOM 1259 C C . ALA A 1 180 ? 11.383 7.548 22.280 1.00 52.69 180 ALA A C 1
ATOM 1261 O O . ALA A 1 180 ? 11.959 6.998 23.216 1.00 52.69 180 ALA A O 1
ATOM 1262 N N . ARG A 1 181 ? 11.063 8.844 22.279 1.00 47.34 181 ARG A N 1
ATOM 1263 C CA . ARG A 1 181 ? 11.011 9.676 23.483 1.00 47.34 181 ARG A CA 1
ATOM 1264 C C . ARG A 1 181 ? 9.593 9.680 24.018 1.00 47.34 181 ARG A C 1
ATOM 1266 O O . ARG A 1 181 ? 8.670 9.780 23.177 1.00 47.34 181 ARG A O 1
#

Solvent-accessible surface area (backbone atoms only — not comparable to full-atom values): 8906 Å² total; per-residue (Å²): 109,73,69,58,55,54,51,51,50,54,52,51,53,50,51,49,52,51,49,52,50,52,46,46,52,53,11,46,59,71,22,44,68,47,51,56,52,27,51,54,50,32,76,74,40,96,53,49,66,63,33,46,52,50,28,50,51,44,33,50,49,42,24,52,38,25,52,75,30,75,65,30,41,63,17,44,60,56,8,48,60,26,9,46,47,14,23,51,38,17,51,54,25,60,76,69,40,62,52,74,51,100,92,47,74,46,61,42,38,43,62,28,14,22,53,18,15,27,52,22,15,42,50,43,44,58,58,46,70,74,41,97,67,51,73,69,19,46,58,43,16,52,51,42,18,49,46,43,23,40,66,30,23,53,86,64,45,70,61,13,45,52,30,23,50,52,17,28,48,63,28,31,38,82,60,72,71,49,78,91,124

Radius of gyration: 20.49 Å; Cα contacts (8 Å, |Δi|>4): 240; chains: 1; bounding box: 59×32×67 Å

pLDDT: mean 75.0, std 7.23, range [47.34, 87.56]

Mean predicted aligned error: 9.85 Å